Protein AF-A0A1V9E9D4-F1 (afdb_monomer)

Sequence (186 aa):
MKENVSEKYRKYLLKIAYDNQYYYTVAGADLQDEEKDKLLINSNKQLVLFSDVASLLQAIKKGEYYFDRDNLQKWEKEFSSSEEPYAEVDLDIVGRTEIDFTDSDELISIHLTLGILTDYAIQIDDKLMIARLYESVIEEFKDSVMDYAIWKITEDLIITFDRNLFLSTLNDLYFSLKKGMILVVH

Secondary structure (DSSP, 8-state):
-PPPHHHHHT-EEEEEEETTEEEEEEEEE-TTTTT-EEE-B-TT--EEEESSHHHHHHHHHHT-SBSSHHHHHHHHHH--TTSPPSEEEETTGGG-S---TT-HHHHHHHHHHHHHHHHHHHHHT-HHHHHHHTSHHHHHHHHHHHHHHHHTTT-PPPP-S-HHHHHHHHHHHHHHHHHSEEEE--

Solvent-accessible surface area (backbone atoms only — not comparable to full-atom values): 10425 Å² total; per-residue (Å²): 130,83,77,54,54,39,71,78,44,37,41,38,46,32,33,34,37,45,92,93,38,67,28,27,39,45,34,34,40,22,82,86,63,91,48,44,57,36,52,40,20,40,96,85,59,23,43,47,33,18,63,42,66,68,61,43,45,52,42,50,70,73,58,72,51,56,66,46,56,73,43,50,44,52,32,55,74,68,53,58,92,84,60,76,58,75,44,80,36,44,60,47,63,40,57,46,95,72,78,64,90,82,42,66,68,59,52,50,41,49,49,55,33,52,51,56,52,47,33,44,23,61,75,63,66,37,65,68,58,42,53,56,65,65,29,66,49,48,46,52,47,50,51,40,53,48,51,31,69,75,41,61,90,80,53,80,78,67,85,83,62,60,62,69,60,38,50,52,52,31,39,56,48,34,60,50,49,64,74,37,49,46,80,48,79,132

Nearest PDB structures (foldseek):
  7r46-assembly1_J  TM=4.188E-01  e=7.586E+00  Bos taurus

Organism: NCBI:txid354355

pLDDT: mean 89.99, std 9.51, range [40.69, 97.75]

Mean predicted aligned error: 4.8 Å

Radius of gyration: 17.02 Å; Cα contacts (8 Å, |Δi|>4): 264; chains: 1; bounding box: 40×40×42 Å

Structure (mmCIF, N/CA/C/O backbone):
data_AF-A0A1V9E9D4-F1
#
_entry.id   AF-A0A1V9E9D4-F1
#
loop_
_atom_site.group_PDB
_atom_site.id
_atom_site.type_symbol
_atom_site.label_atom_id
_atom_site.label_alt_id
_atom_site.label_comp_id
_atom_site.label_asym_id
_atom_site.label_entity_id
_atom_site.label_seq_id
_atom_site.pdbx_PDB_ins_code
_atom_site.Cartn_x
_atom_site.Cartn_y
_atom_site.Cartn_z
_atom_site.occupancy
_atom_site.B_iso_or_equiv
_atom_site.auth_seq_id
_atom_site.auth_comp_id
_atom_site.auth_asym_id
_atom_site.auth_atom_id
_atom_site.pdbx_PDB_model_num
ATOM 1 N N . MET A 1 1 ? -1.554 26.169 16.352 1.00 40.69 1 MET A N 1
ATOM 2 C CA . MET A 1 1 ? -1.752 25.264 15.202 1.00 40.69 1 MET A CA 1
ATOM 3 C C . MET A 1 1 ? -2.417 24.019 15.753 1.00 40.69 1 MET A C 1
ATOM 5 O O . MET A 1 1 ? -1.960 23.560 16.791 1.00 40.69 1 MET A O 1
ATOM 9 N N . LYS A 1 2 ? -3.532 23.551 15.178 1.00 45.16 2 LYS A N 1
ATOM 10 C CA . LYS A 1 2 ? -4.037 22.218 15.535 1.00 45.16 2 LYS A CA 1
ATOM 11 C C . LYS A 1 2 ? -2.968 21.228 15.078 1.00 45.16 2 LYS A C 1
ATOM 13 O O . LYS A 1 2 ? -2.573 21.295 13.918 1.00 45.16 2 LYS A O 1
ATOM 18 N N . GLU A 1 3 ? -2.449 20.411 15.986 1.00 57.97 3 GLU A N 1
ATOM 19 C CA . GLU A 1 3 ? -1.647 19.254 15.590 1.00 57.97 3 GLU A CA 1
ATOM 20 C C . GLU A 1 3 ? -2.494 18.407 14.638 1.00 57.97 3 GLU A C 1
ATOM 22 O O . GLU A 1 3 ? -3.679 18.181 14.897 1.00 57.97 3 GLU A O 1
ATOM 27 N N . ASN A 1 4 ? -1.906 18.011 13.510 1.00 85.25 4 ASN A N 1
ATOM 28 C CA . ASN A 1 4 ? -2.521 17.047 12.613 1.00 85.25 4 ASN A CA 1
ATOM 29 C C . ASN A 1 4 ? -2.682 15.743 13.411 1.00 85.25 4 ASN A C 1
ATOM 31 O O . ASN A 1 4 ? -1.691 15.203 13.904 1.00 85.25 4 ASN A O 1
ATOM 35 N N . VAL A 1 5 ? -3.922 15.277 13.585 1.00 90.88 5 VAL A N 1
ATOM 36 C CA . VAL A 1 5 ? -4.246 14.073 14.369 1.00 90.88 5 VAL A CA 1
ATOM 37 C C . VAL A 1 5 ? -3.455 12.871 13.851 1.00 90.88 5 VAL A C 1
ATOM 39 O O . VAL A 1 5 ? -2.966 12.064 14.643 1.00 90.88 5 VAL A O 1
ATOM 42 N N . SER A 1 6 ? -3.247 12.801 12.535 1.00 91.94 6 SER A N 1
ATOM 43 C CA . SER A 1 6 ? -2.451 11.754 11.900 1.00 91.94 6 SER A CA 1
ATOM 44 C C . SER A 1 6 ? -0.984 11.788 12.331 1.00 91.94 6 SER A C 1
ATOM 46 O O . SER A 1 6 ? -0.443 10.747 12.685 1.00 91.94 6 SER A O 1
ATOM 48 N N . GLU A 1 7 ? -0.367 12.969 12.430 1.00 91.12 7 GLU A N 1
ATOM 49 C CA . GLU A 1 7 ? 1.015 13.114 12.921 1.00 91.12 7 GLU A CA 1
ATOM 50 C C . GLU A 1 7 ? 1.132 12.819 14.417 1.00 91.12 7 GLU A C 1
ATOM 52 O O . GLU A 1 7 ? 2.059 12.143 14.858 1.00 91.12 7 GLU A O 1
ATOM 57 N N . LYS A 1 8 ? 0.156 13.274 15.210 1.00 92.25 8 LYS A N 1
ATOM 58 C CA . LYS A 1 8 ? 0.128 13.056 16.663 1.00 92.25 8 LYS A CA 1
ATOM 59 C C . LYS A 1 8 ? 0.145 11.569 17.029 1.00 92.25 8 LYS A C 1
ATOM 61 O O . LYS A 1 8 ? 0.756 11.193 18.028 1.00 92.25 8 LYS A O 1
ATOM 66 N N . TYR A 1 9 ? -0.538 10.734 16.247 1.00 93.00 9 TYR A N 1
ATOM 67 C CA . TYR A 1 9 ? -0.652 9.292 16.499 1.00 93.00 9 TYR A CA 1
ATOM 68 C C . TYR A 1 9 ? 0.149 8.423 15.528 1.00 93.00 9 TYR A C 1
ATOM 70 O O . TYR A 1 9 ? 0.179 7.200 15.698 1.00 93.00 9 TYR A O 1
ATOM 78 N N . ARG A 1 10 ? 0.779 9.040 14.523 1.00 93.56 10 ARG A N 1
ATOM 79 C CA . ARG A 1 10 ? 1.438 8.381 13.389 1.00 93.56 10 ARG A CA 1
ATOM 80 C C . ARG A 1 10 ? 0.548 7.313 12.767 1.00 93.56 10 ARG A C 1
ATOM 82 O O . ARG A 1 10 ? 0.925 6.147 12.681 1.00 93.56 10 ARG A O 1
ATOM 89 N N . LYS A 1 11 ? -0.680 7.713 12.437 1.00 94.50 11 LYS A N 1
ATOM 90 C CA . LYS A 1 11 ? -1.687 6.891 11.759 1.00 94.50 11 LYS A CA 1
ATOM 91 C C . LYS A 1 11 ? -2.258 7.699 10.615 1.00 94.50 11 LYS A C 1
ATOM 93 O O . LYS A 1 11 ? -2.653 8.841 10.809 1.00 94.50 11 LYS A O 1
ATOM 98 N N . TYR A 1 12 ? -2.304 7.099 9.442 1.00 94.94 12 TYR A N 1
ATOM 99 C CA . TYR A 1 12 ? -2.570 7.789 8.196 1.00 94.94 12 TYR A CA 1
ATOM 100 C C . TYR A 1 12 ? -3.666 7.036 7.451 1.00 94.94 12 TYR A C 1
ATOM 102 O O . TYR A 1 12 ? -3.531 5.844 7.162 1.00 94.94 12 TYR A O 1
ATOM 110 N N . LEU A 1 13 ? -4.771 7.727 7.167 1.00 96.25 13 LEU A N 1
ATOM 111 C CA . LEU A 1 13 ? -5.829 7.193 6.316 1.00 96.25 13 LEU A CA 1
ATOM 112 C C . LEU A 1 13 ? -5.278 7.039 4.897 1.00 96.25 13 LEU A C 1
ATOM 114 O O . LEU A 1 13 ? -4.830 8.019 4.306 1.00 96.25 13 LEU A O 1
ATOM 118 N N . LEU A 1 14 ? -5.358 5.836 4.340 1.00 97.00 14 LEU A N 1
ATOM 119 C CA . LEU A 1 14 ? -5.007 5.573 2.950 1.00 97.00 14 LEU A CA 1
ATOM 120 C C . LEU A 1 14 ? -6.265 5.324 2.128 1.00 97.00 14 LEU A C 1
ATOM 122 O O . LEU A 1 14 ? -7.185 4.636 2.583 1.00 97.00 14 LEU A O 1
ATOM 126 N N . LYS A 1 15 ? -6.276 5.848 0.903 1.00 97.50 15 LYS A N 1
ATOM 127 C CA . LYS A 1 15 ? -7.251 5.497 -0.128 1.00 97.50 15 LYS A CA 1
ATOM 128 C C . LYS A 1 15 ? -6.595 4.527 -1.100 1.00 97.50 15 LYS A C 1
ATOM 130 O O . LYS A 1 15 ? -5.534 4.810 -1.639 1.00 97.50 15 LYS A O 1
ATOM 135 N N . ILE A 1 16 ? -7.215 3.378 -1.298 1.00 97.69 16 ILE A N 1
ATOM 136 C CA . ILE A 1 16 ? -6.654 2.262 -2.049 1.00 97.69 16 ILE A CA 1
ATOM 137 C C . ILE A 1 16 ? -7.505 2.036 -3.294 1.00 97.69 16 ILE A C 1
ATOM 139 O O . ILE A 1 16 ? -8.698 1.765 -3.157 1.00 97.69 16 ILE A O 1
ATOM 143 N N . ALA A 1 17 ? -6.924 2.143 -4.488 1.00 96.94 17 ALA A N 1
ATOM 144 C CA . ALA A 1 17 ? -7.567 1.671 -5.711 1.00 96.94 17 ALA A CA 1
ATOM 145 C C . ALA A 1 17 ? -7.293 0.170 -5.875 1.00 96.94 17 ALA A C 1
ATOM 147 O O . ALA A 1 17 ? -6.147 -0.270 -5.783 1.00 96.94 17 ALA A O 1
ATOM 148 N N . TYR A 1 18 ? -8.347 -0.620 -6.052 1.00 95.44 18 TYR A N 1
ATOM 149 C CA . TYR A 1 18 ? -8.256 -2.052 -6.318 1.00 95.44 18 TYR A CA 1
ATOM 150 C C . TYR A 1 18 ? -9.510 -2.551 -7.042 1.00 95.44 18 TYR A C 1
ATOM 152 O O . TYR A 1 18 ? -10.629 -2.189 -6.677 1.00 95.44 18 TYR A O 1
ATOM 160 N N . ASP A 1 19 ? -9.337 -3.404 -8.048 1.00 93.19 19 ASP A N 1
ATOM 161 C CA . ASP A 1 19 ? -10.395 -3.869 -8.947 1.00 93.19 19 ASP A CA 1
ATOM 162 C C . ASP A 1 19 ? -11.270 -2.717 -9.489 1.00 93.19 19 ASP A C 1
ATOM 164 O O . ASP A 1 19 ? -12.502 -2.791 -9.520 1.00 93.19 19 ASP A O 1
ATOM 168 N N . ASN A 1 20 ? -10.622 -1.611 -9.882 1.00 92.56 20 ASN A N 1
ATOM 169 C CA . ASN A 1 20 ? -11.253 -0.364 -10.343 1.00 92.56 20 ASN A CA 1
ATOM 170 C C . ASN A 1 20 ? -12.237 0.277 -9.342 1.00 92.56 20 ASN A C 1
ATOM 172 O O . ASN A 1 20 ? -13.127 1.040 -9.731 1.00 92.56 20 ASN A O 1
ATOM 176 N N . GLN A 1 21 ? -12.103 -0.028 -8.052 1.00 96.44 21 GLN A N 1
ATOM 177 C CA . GLN A 1 21 ? -12.894 0.553 -6.972 1.00 96.44 21 GLN A CA 1
ATOM 178 C C . GLN A 1 21 ? -11.986 1.167 -5.915 1.00 96.44 21 GLN A C 1
ATOM 180 O O . GLN A 1 21 ? -10.822 0.798 -5.781 1.00 96.44 21 GLN A O 1
ATOM 185 N N . TYR A 1 22 ? -12.537 2.106 -5.151 1.00 96.75 22 TYR A N 1
ATOM 186 C CA . TYR A 1 22 ? -11.820 2.738 -4.056 1.00 96.75 22 TYR A CA 1
ATOM 187 C C . TYR A 1 22 ? -12.230 2.156 -2.714 1.00 96.75 22 TYR A C 1
ATOM 189 O O . TYR A 1 22 ? -13.415 2.041 -2.405 1.00 96.75 22 TYR A O 1
ATOM 197 N N . TYR A 1 23 ? -11.219 1.867 -1.909 1.00 97.69 23 TYR A N 1
ATOM 198 C CA . TYR A 1 23 ? -11.342 1.398 -0.543 1.00 97.69 23 TYR A CA 1
ATOM 199 C C . TYR A 1 23 ? -10.470 2.235 0.390 1.00 97.69 23 TYR A C 1
ATOM 201 O O . TYR A 1 23 ? -9.675 3.069 -0.040 1.00 97.69 23 TYR A O 1
ATOM 209 N N . TYR A 1 24 ? -10.606 1.986 1.685 1.00 96.88 24 TYR A N 1
ATOM 210 C CA . TYR A 1 24 ? -9.923 2.706 2.741 1.00 96.88 24 TYR A CA 1
ATOM 211 C C . TYR A 1 24 ? -9.257 1.741 3.713 1.00 96.88 24 TYR A C 1
ATOM 213 O O . TYR A 1 24 ? -9.809 0.695 4.062 1.00 96.88 24 TYR A O 1
ATOM 221 N N . THR A 1 25 ? -8.073 2.117 4.178 1.00 96.25 25 THR A N 1
ATOM 222 C CA . THR A 1 25 ? -7.357 1.424 5.251 1.00 96.25 25 THR A CA 1
ATOM 223 C C . THR A 1 25 ? -6.536 2.425 6.062 1.00 96.25 25 THR A C 1
ATOM 225 O O . THR A 1 25 ? -6.556 3.624 5.778 1.00 96.25 25 THR A O 1
ATOM 228 N N . VAL A 1 26 ? -5.831 1.955 7.090 1.00 95.31 26 VAL A N 1
ATOM 229 C CA . VAL A 1 26 ? -4.904 2.782 7.872 1.00 95.31 26 VAL A CA 1
ATOM 230 C C . VAL A 1 26 ? -3.513 2.178 7.814 1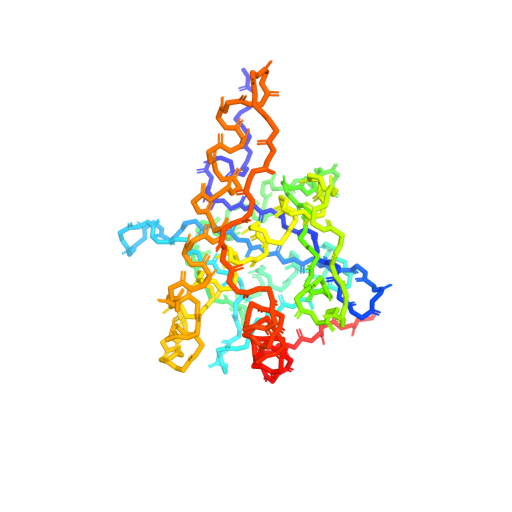.00 95.31 26 VAL A C 1
ATOM 232 O O . VAL A 1 26 ? -3.349 0.978 8.044 1.00 95.31 26 VAL A O 1
ATOM 235 N N . ALA A 1 27 ? -2.532 3.036 7.551 1.00 95.12 27 ALA A N 1
ATOM 236 C CA . ALA A 1 27 ? -1.120 2.738 7.723 1.00 95.12 27 ALA A CA 1
ATOM 237 C C . ALA A 1 27 ? -0.519 3.574 8.855 1.00 95.12 27 ALA A C 1
ATOM 239 O O . ALA A 1 27 ? -1.081 4.593 9.266 1.00 95.12 27 ALA A O 1
ATOM 240 N N . GLY A 1 28 ? 0.636 3.160 9.356 1.00 93.38 28 GLY A N 1
ATOM 241 C CA . GLY A 1 28 ? 1.476 3.993 10.203 1.00 93.38 28 GLY A CA 1
ATOM 242 C C . GLY A 1 28 ? 2.385 3.198 11.122 1.00 93.38 28 GLY A C 1
ATOM 243 O O . GLY A 1 28 ? 2.283 1.976 11.222 1.00 93.38 28 GLY A O 1
ATOM 244 N N . ALA A 1 29 ? 3.247 3.920 11.826 1.00 90.50 29 ALA A N 1
ATOM 245 C CA . ALA A 1 29 ? 4.232 3.330 12.713 1.00 90.50 29 ALA A CA 1
ATOM 246 C C . ALA A 1 29 ? 3.578 2.669 13.923 1.00 90.50 29 ALA A C 1
ATOM 248 O O . ALA A 1 29 ? 2.658 3.230 14.532 1.00 90.50 29 ALA A O 1
ATOM 249 N N . ASP A 1 30 ? 4.098 1.515 14.320 1.00 87.38 30 ASP A N 1
ATOM 250 C CA . ASP A 1 30 ? 3.790 0.925 15.611 1.00 87.38 30 ASP A CA 1
ATOM 251 C C . ASP A 1 30 ? 4.828 1.349 16.657 1.00 87.38 30 ASP A C 1
ATOM 253 O O . ASP A 1 30 ? 5.986 0.938 16.682 1.00 87.38 30 ASP A O 1
ATOM 257 N N . LEU A 1 31 ? 4.397 2.253 17.540 1.00 83.69 31 LEU A N 1
ATOM 258 C CA . LEU A 1 31 ? 5.268 2.887 18.532 1.00 83.69 31 LEU A CA 1
ATOM 259 C C . LEU A 1 31 ? 5.786 1.915 19.604 1.00 83.69 31 LEU A C 1
ATOM 261 O O . LEU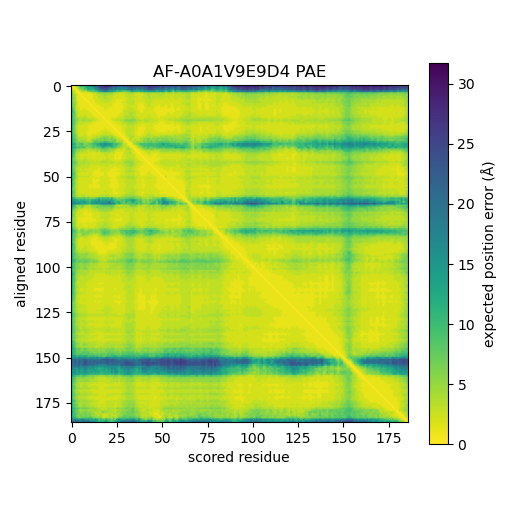 A 1 31 ? 6.555 2.316 20.478 1.00 83.69 31 LEU A O 1
ATOM 265 N N . GLN A 1 32 ? 5.358 0.652 19.569 1.00 81.50 32 GLN A N 1
ATOM 266 C CA . GLN A 1 32 ? 5.791 -0.384 20.500 1.00 81.50 32 GLN A CA 1
ATOM 267 C C . GLN A 1 32 ? 6.877 -1.302 19.916 1.00 81.50 32 GLN A C 1
ATOM 269 O O . GLN A 1 32 ? 7.472 -2.060 20.683 1.00 81.50 32 GLN A O 1
ATOM 274 N N . ASP A 1 33 ? 7.169 -1.243 18.608 1.00 79.62 33 ASP A N 1
ATOM 275 C CA . ASP A 1 33 ? 8.091 -2.174 17.940 1.00 79.62 33 ASP A CA 1
ATOM 276 C C . ASP A 1 33 ? 9.109 -1.505 17.002 1.00 79.62 33 ASP A C 1
ATOM 278 O O . ASP A 1 33 ? 9.218 -1.811 15.816 1.00 79.62 33 ASP A O 1
ATOM 282 N N . GLU A 1 34 ? 9.933 -0.622 17.569 1.00 80.81 34 GLU A N 1
ATOM 283 C CA . GLU A 1 34 ? 10.946 0.134 16.808 1.00 80.81 34 GLU A CA 1
ATOM 284 C C . GLU A 1 34 ? 10.326 1.063 15.751 1.00 80.81 34 GLU A C 1
ATOM 286 O O . GLU A 1 34 ? 11.016 1.483 14.827 1.00 80.81 34 GLU A O 1
ATOM 291 N N . GLU A 1 35 ? 9.042 1.410 15.905 1.00 81.44 35 GLU A N 1
ATOM 292 C CA . GLU A 1 35 ? 8.322 2.333 15.025 1.00 81.44 35 GLU A CA 1
ATOM 293 C C . GLU A 1 35 ? 8.227 1.852 13.574 1.00 81.44 35 GLU A C 1
ATOM 295 O O . GLU A 1 35 ? 8.207 2.668 12.652 1.00 81.44 35 GLU A O 1
ATOM 300 N N . LYS A 1 36 ? 8.152 0.532 13.364 1.00 84.81 36 LYS A N 1
ATOM 301 C CA . LYS A 1 36 ? 7.984 -0.040 12.025 1.00 84.81 36 LYS A CA 1
ATOM 302 C C . LYS A 1 36 ? 6.623 0.333 11.462 1.00 84.81 36 LYS A C 1
ATOM 304 O O . LYS A 1 36 ? 5.608 0.221 12.157 1.00 84.81 36 LYS A O 1
ATOM 309 N N . ASP A 1 37 ? 6.609 0.754 10.204 1.00 90.56 37 ASP A N 1
ATOM 310 C CA . ASP A 1 37 ? 5.373 1.044 9.495 1.00 90.56 37 ASP A CA 1
ATOM 311 C C . ASP A 1 37 ? 4.582 -0.246 9.261 1.00 90.56 37 ASP A C 1
ATOM 313 O O . ASP A 1 37 ? 5.122 -1.309 8.943 1.00 90.56 37 ASP A O 1
ATOM 317 N N . LYS A 1 38 ? 3.278 -0.158 9.517 1.00 93.31 38 LYS A N 1
ATOM 318 C CA . LYS A 1 38 ? 2.339 -1.272 9.453 1.00 93.31 38 LYS A CA 1
ATOM 319 C C . LYS A 1 38 ? 1.051 -0.850 8.789 1.00 93.31 38 LYS A C 1
ATOM 321 O O . LYS A 1 38 ? 0.680 0.322 8.775 1.00 93.31 38 LYS A O 1
ATOM 326 N N . LEU A 1 39 ? 0.339 -1.851 8.300 1.00 94.50 39 LEU A N 1
ATOM 327 C CA . LEU A 1 39 ? -0.986 -1.746 7.719 1.00 94.50 39 LEU A CA 1
ATOM 328 C C . LEU A 1 39 ? -2.011 -2.451 8.599 1.00 94.50 39 LEU A C 1
ATOM 330 O O . LEU A 1 39 ? -1.705 -3.331 9.414 1.00 94.50 39 LEU A O 1
ATOM 334 N N . LEU A 1 40 ? -3.270 -2.077 8.402 1.00 94.25 40 LEU A N 1
ATOM 335 C CA . LEU A 1 40 ? -4.386 -2.717 9.072 1.00 94.25 40 LEU A CA 1
ATOM 336 C C . LEU A 1 40 ? -4.592 -4.145 8.540 1.00 94.25 40 LEU A C 1
ATOM 338 O O . LEU A 1 40 ? -5.044 -4.350 7.411 1.00 94.25 40 LEU A O 1
ATOM 342 N N . ILE A 1 41 ? -4.297 -5.136 9.384 1.00 93.62 41 ILE A N 1
ATOM 343 C CA . ILE A 1 41 ? -4.489 -6.558 9.079 1.00 93.62 41 ILE A CA 1
ATOM 344 C C . ILE A 1 41 ? -5.452 -7.233 10.058 1.00 93.62 41 ILE A C 1
ATOM 346 O O . ILE A 1 41 ? -5.610 -6.809 11.209 1.00 93.62 41 ILE A O 1
ATOM 350 N N . ASN A 1 42 ? -6.081 -8.319 9.612 1.00 90.81 42 ASN A N 1
ATOM 351 C CA . ASN A 1 42 ? -6.879 -9.194 10.472 1.00 90.81 42 ASN A CA 1
ATOM 352 C C . ASN A 1 42 ? -6.021 -10.278 11.157 1.00 90.81 42 ASN A C 1
ATOM 354 O O . ASN A 1 42 ? -4.812 -10.386 10.947 1.00 90.81 42 ASN A O 1
ATOM 358 N N . SER A 1 43 ? -6.660 -11.126 11.967 1.00 89.06 43 SER A N 1
ATOM 359 C CA . SER A 1 43 ? -6.002 -12.241 12.670 1.00 89.06 43 SER A CA 1
ATOM 360 C C . SER A 1 43 ? -5.408 -13.308 11.740 1.00 89.06 43 SER A C 1
ATOM 362 O O . SER A 1 43 ? -4.505 -14.036 12.149 1.00 89.06 43 SER A O 1
ATOM 364 N N . ASN A 1 44 ? -5.872 -13.381 10.490 1.00 90.81 44 ASN A N 1
ATOM 365 C CA . ASN A 1 44 ? -5.340 -14.266 9.452 1.00 90.81 44 ASN A CA 1
ATOM 366 C C . ASN A 1 44 ? -4.202 -13.616 8.651 1.00 90.81 44 ASN A C 1
ATOM 368 O O . ASN A 1 44 ? -3.816 -14.151 7.614 1.00 90.81 44 ASN A O 1
ATOM 372 N N . LYS A 1 45 ? -3.673 -12.471 9.108 1.00 92.38 45 LYS A N 1
ATOM 373 C CA . LYS A 1 45 ? -2.640 -11.686 8.419 1.00 92.38 45 LYS A CA 1
ATOM 374 C C . LYS A 1 45 ? -3.061 -11.172 7.037 1.00 92.38 45 LYS A C 1
ATOM 376 O O . LYS A 1 45 ? -2.219 -10.934 6.174 1.00 92.38 45 LYS A O 1
ATOM 381 N N . GLN A 1 46 ? -4.358 -10.989 6.813 1.00 94.19 46 GLN A N 1
ATOM 382 C CA . GLN A 1 46 ? -4.851 -10.430 5.560 1.00 94.19 46 GLN A CA 1
ATOM 383 C C . GLN A 1 46 ? -4.946 -8.910 5.660 1.00 94.19 46 GLN A C 1
ATOM 385 O O . GLN A 1 46 ? -5.431 -8.411 6.677 1.00 94.19 46 GLN A O 1
ATOM 390 N N . LEU A 1 47 ? -4.527 -8.200 4.611 1.00 94.81 47 LEU A N 1
ATOM 391 C CA . LEU A 1 47 ? -4.758 -6.765 4.451 1.00 94.81 47 LEU A CA 1
ATOM 392 C C . LEU A 1 47 ? -6.264 -6.499 4.396 1.00 94.81 47 LEU A C 1
ATOM 394 O O . LEU A 1 47 ? -6.975 -7.133 3.613 1.00 94.81 47 LEU A O 1
ATOM 398 N N . VAL A 1 48 ? -6.751 -5.584 5.234 1.00 94.94 48 VAL A N 1
ATOM 399 C CA . VAL A 1 48 ? -8.183 -5.285 5.340 1.00 94.94 48 VAL A CA 1
ATOM 400 C C . VAL A 1 48 ? -8.475 -3.937 4.699 1.00 94.94 48 VAL A C 1
ATOM 402 O O . VAL A 1 48 ? -7.914 -2.912 5.098 1.00 94.94 48 VAL A O 1
ATOM 405 N N . LEU A 1 49 ? -9.385 -3.953 3.728 1.00 96.25 49 LEU A N 1
ATOM 406 C CA . LEU A 1 49 ? -9.851 -2.775 3.007 1.00 96.25 49 LEU A CA 1
ATOM 407 C C . LEU A 1 49 ? -11.351 -2.567 3.237 1.00 96.25 49 LEU A C 1
ATOM 409 O O . LEU A 1 49 ? -12.127 -3.516 3.143 1.00 96.25 49 LEU A O 1
ATOM 413 N N . PHE A 1 50 ? -11.765 -1.331 3.503 1.00 96.38 50 PHE A N 1
ATOM 414 C CA . PHE A 1 50 ? -13.160 -0.958 3.753 1.00 96.38 50 PHE A CA 1
ATOM 415 C C . PHE A 1 50 ? -13.718 -0.118 2.609 1.00 96.38 50 PHE A C 1
ATOM 417 O O . PHE A 1 50 ? -13.028 0.760 2.104 1.00 96.38 50 PHE A O 1
ATOM 424 N N . SER A 1 51 ? -14.977 -0.328 2.228 1.00 95.88 51 SER A N 1
ATOM 425 C CA . SER A 1 51 ? -15.649 0.481 1.195 1.00 95.88 51 SER A CA 1
ATOM 426 C C . SER A 1 51 ? -15.810 1.960 1.564 1.00 95.88 51 SER A C 1
ATOM 428 O O . SER A 1 51 ? -15.946 2.810 0.687 1.00 95.88 51 SER A O 1
ATOM 430 N N . ASP A 1 52 ? -15.808 2.284 2.858 1.00 94.69 52 ASP A N 1
ATOM 431 C CA . ASP A 1 52 ? -15.983 3.644 3.356 1.00 94.69 52 ASP A CA 1
ATOM 432 C C . ASP A 1 52 ? -15.251 3.875 4.688 1.00 94.69 52 ASP A C 1
ATOM 434 O O . ASP A 1 52 ? -14.978 2.953 5.464 1.00 94.69 52 ASP A O 1
ATOM 438 N N . VAL A 1 53 ? -14.954 5.146 4.965 1.00 95.06 53 VAL A N 1
ATOM 439 C CA . VAL A 1 53 ? -14.221 5.575 6.163 1.00 95.06 53 VAL A CA 1
ATOM 440 C C . VAL A 1 53 ? -15.007 5.301 7.451 1.00 95.06 53 VAL A C 1
ATOM 442 O O . VAL A 1 53 ? -14.407 4.965 8.468 1.00 95.06 53 VAL A O 1
ATOM 445 N N . ALA A 1 54 ? -16.339 5.407 7.450 1.00 93.81 54 ALA A N 1
ATOM 446 C CA . ALA A 1 54 ? -17.126 5.211 8.670 1.00 93.81 54 ALA A CA 1
ATOM 447 C C . ALA A 1 54 ? -17.065 3.752 9.151 1.00 93.81 54 ALA A C 1
ATOM 449 O O . ALA A 1 54 ? -16.904 3.497 10.349 1.00 93.81 54 ALA A O 1
ATOM 450 N N . SER A 1 55 ? -17.124 2.804 8.217 1.00 93.38 55 SER A N 1
ATOM 451 C CA . SER A 1 55 ? -16.947 1.374 8.466 1.00 93.38 55 SER A CA 1
ATOM 452 C C . SER A 1 55 ? -15.555 1.054 9.019 1.00 93.38 55 SER A C 1
ATOM 454 O O . SER A 1 55 ? -15.441 0.354 10.029 1.00 93.38 55 SER A O 1
ATOM 456 N N . LEU A 1 56 ? -14.505 1.640 8.432 1.00 94.56 56 LEU A N 1
ATOM 457 C CA . LEU A 1 56 ? -13.126 1.537 8.923 1.00 94.56 56 LEU A CA 1
ATOM 458 C C . LEU A 1 56 ? -12.989 2.030 10.376 1.00 94.56 56 LEU A C 1
ATOM 460 O O . LEU A 1 56 ? -12.443 1.327 11.229 1.00 94.56 56 LEU A O 1
ATOM 464 N N . LEU A 1 57 ? -13.521 3.215 10.689 1.00 93.56 57 LEU A N 1
ATOM 465 C CA . LEU A 1 57 ? -13.465 3.774 12.045 1.00 93.56 57 LEU A CA 1
ATOM 466 C C . LEU A 1 57 ? -14.242 2.900 13.042 1.00 93.56 57 LEU A C 1
ATOM 468 O O . LEU A 1 57 ? -13.766 2.626 14.147 1.00 93.56 57 LEU A O 1
ATOM 472 N N . GLN A 1 58 ? -15.406 2.374 12.647 1.00 92.75 58 GLN A N 1
ATOM 473 C CA . GLN A 1 58 ? -16.173 1.460 13.493 1.00 92.75 58 GLN A CA 1
ATOM 474 C C . GLN A 1 58 ? -15.392 0.171 13.810 1.00 92.75 58 GLN A C 1
ATOM 476 O O . GLN A 1 58 ? -15.416 -0.301 14.951 1.00 92.75 58 GLN A O 1
ATOM 481 N N . ALA A 1 59 ? -14.696 -0.385 12.823 1.00 91.94 59 ALA A N 1
ATOM 482 C CA . ALA A 1 59 ? -13.827 -1.548 12.967 1.00 91.94 59 ALA A CA 1
ATOM 483 C C . ALA A 1 59 ? -12.669 -1.301 13.955 1.00 91.94 59 ALA A C 1
ATOM 485 O O . ALA A 1 59 ? -12.445 -2.096 14.877 1.00 91.94 59 ALA A O 1
ATOM 486 N N . ILE A 1 60 ? -11.981 -0.163 13.824 1.00 92.81 60 ILE A N 1
ATOM 487 C CA . ILE A 1 60 ? -10.905 0.258 14.736 1.00 92.81 60 ILE A CA 1
ATOM 488 C C . ILE A 1 60 ? -11.427 0.394 16.170 1.00 92.81 60 ILE A C 1
ATOM 490 O O . ILE A 1 60 ? -10.828 -0.120 17.122 1.00 92.81 60 ILE A O 1
ATOM 494 N N . LYS A 1 61 ? -12.592 1.025 16.334 1.00 91.38 61 LYS A N 1
ATOM 495 C CA . LYS A 1 61 ? -13.237 1.215 17.636 1.00 91.38 61 LYS A CA 1
ATOM 496 C C . LYS A 1 61 ? -13.549 -0.106 18.342 1.00 91.38 61 LYS A C 1
ATOM 498 O O . LYS A 1 61 ? -13.357 -0.210 19.555 1.00 91.38 61 LYS A O 1
ATOM 503 N N . LYS A 1 62 ? -14.004 -1.125 17.604 1.00 89.00 62 LYS A N 1
ATOM 504 C CA . LYS A 1 62 ? -14.255 -2.476 18.141 1.00 89.00 62 LYS A CA 1
ATOM 505 C C . LYS A 1 62 ? -12.959 -3.235 18.460 1.00 89.00 62 LYS A C 1
ATOM 507 O O . LYS A 1 62 ? -12.968 -4.121 19.312 1.00 89.00 62 LYS A O 1
ATOM 512 N N . GLY A 1 63 ? -11.837 -2.844 17.854 1.00 81.19 63 GLY A N 1
ATOM 513 C CA . GLY A 1 63 ? -10.529 -3.470 18.055 1.00 81.19 63 GLY A CA 1
ATOM 514 C C . GLY A 1 63 ? -10.416 -4.838 17.386 1.00 81.19 63 GLY A C 1
ATOM 515 O O . GLY A 1 63 ? -9.814 -5.744 17.955 1.00 81.19 63 GLY A O 1
ATOM 516 N N . GLU A 1 64 ? -11.033 -4.985 16.215 1.00 76.94 64 GLU A N 1
ATOM 517 C CA . GLU A 1 64 ? -11.061 -6.225 15.427 1.00 76.94 64 GLU A CA 1
ATOM 518 C C . GLU A 1 64 ? -9.774 -6.448 14.598 1.00 76.94 64 GLU A C 1
ATOM 520 O O . GLU A 1 64 ? -9.577 -7.533 14.054 1.00 76.94 64 GLU A O 1
ATOM 525 N N . TYR A 1 65 ? -8.881 -5.450 14.532 1.00 74.69 65 TYR A N 1
ATOM 526 C CA . TYR A 1 65 ? -7.711 -5.410 13.642 1.00 74.69 65 TYR A CA 1
ATOM 527 C C . TYR A 1 65 ? -6.468 -4.861 14.358 1.00 74.69 65 TYR A C 1
ATOM 529 O O . TYR A 1 65 ? -6.588 -4.155 15.364 1.00 74.69 65 TYR A O 1
ATOM 537 N N . TYR A 1 66 ? -5.275 -5.211 13.867 1.00 70.75 66 TYR A N 1
ATOM 538 C CA . TYR A 1 66 ? -4.069 -5.226 14.704 1.00 70.75 66 TYR A CA 1
ATOM 539 C C . TYR A 1 66 ? -2.906 -4.386 14.158 1.00 70.75 66 TYR A C 1
ATOM 541 O O . TYR A 1 66 ? -2.258 -4.786 13.198 1.00 70.75 66 TYR A O 1
ATOM 549 N N . PHE A 1 67 ? -2.607 -3.275 14.837 1.00 83.25 67 PHE A N 1
ATOM 550 C CA . PHE A 1 67 ? -1.271 -2.762 15.194 1.00 83.25 67 PHE A CA 1
ATOM 551 C C . PHE A 1 67 ? -1.454 -1.522 16.082 1.00 83.25 67 PHE A C 1
ATOM 553 O O . PHE A 1 67 ? -2.484 -0.857 15.971 1.00 83.25 67 PHE A O 1
ATOM 560 N N . ASP A 1 68 ? -0.515 -1.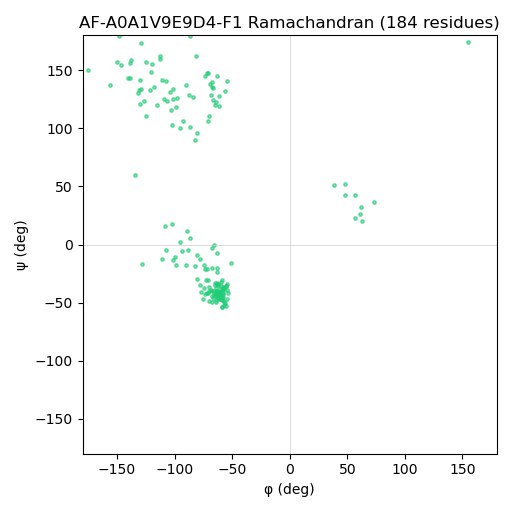248 16.996 1.00 85.50 68 ASP A N 1
ATOM 561 C CA . ASP A 1 68 ? -0.515 -0.053 17.862 1.00 85.50 68 ASP A CA 1
ATOM 562 C C . ASP A 1 68 ? -1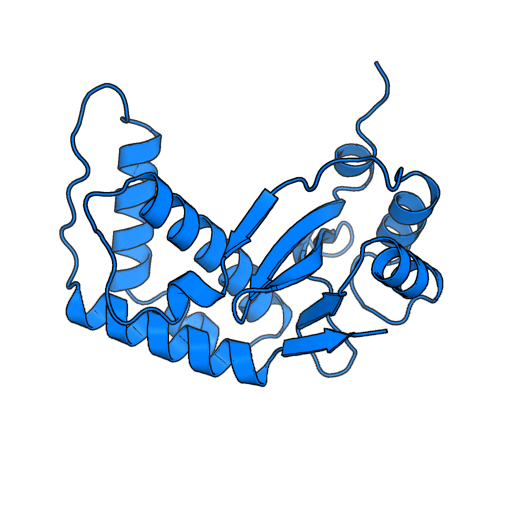.907 0.377 18.377 1.00 85.50 68 ASP A C 1
ATOM 564 O O . ASP A 1 68 ? -2.367 1.513 18.202 1.00 85.50 68 ASP A O 1
ATOM 568 N N . ARG A 1 69 ? -2.631 -0.592 18.955 1.00 87.88 69 ARG A N 1
ATOM 569 C CA . ARG A 1 69 ? -4.079 -0.497 19.202 1.00 87.88 69 ARG A CA 1
ATOM 570 C C . ARG A 1 69 ? -4.464 0.762 19.973 1.00 87.88 69 ARG A C 1
ATOM 572 O O . ARG A 1 69 ? -5.467 1.397 19.651 1.00 87.88 69 ARG A O 1
ATOM 579 N N . ASP A 1 70 ? -3.681 1.114 20.987 1.00 90.25 70 ASP A N 1
ATOM 580 C CA . ASP A 1 70 ? -3.977 2.250 21.853 1.00 90.25 70 ASP A CA 1
ATOM 581 C C . ASP A 1 70 ? -3.915 3.573 21.087 1.00 90.25 70 ASP A C 1
ATOM 583 O O . ASP A 1 70 ? -4.776 4.432 21.285 1.00 90.25 70 ASP A O 1
ATOM 587 N N . ASN A 1 71 ? -2.929 3.755 20.205 1.00 92.50 71 ASN A N 1
ATOM 588 C CA . ASN A 1 71 ? -2.839 4.965 19.391 1.00 92.50 71 ASN A CA 1
ATOM 589 C C . ASN A 1 71 ? -3.823 4.938 18.228 1.00 92.50 71 ASN A C 1
ATOM 591 O O . ASN A 1 71 ? -4.411 5.974 17.942 1.00 92.50 71 ASN A O 1
ATOM 595 N N . LEU A 1 72 ? -4.095 3.775 17.632 1.00 92.94 72 LEU A N 1
ATOM 596 C CA . LEU A 1 72 ? -5.116 3.628 16.594 1.00 92.94 72 LEU A CA 1
ATOM 597 C C . LEU A 1 72 ? -6.514 4.016 17.114 1.00 92.94 72 LEU A C 1
ATOM 599 O O . LEU A 1 72 ? -7.253 4.737 16.450 1.00 92.94 72 LEU A O 1
ATOM 603 N N . GLN A 1 73 ? -6.860 3.617 18.343 1.00 92.94 73 GLN A N 1
ATOM 604 C CA . GLN A 1 73 ? -8.127 3.996 18.981 1.00 92.94 73 GLN A CA 1
ATOM 605 C C . GLN A 1 73 ? -8.174 5.459 19.433 1.00 92.94 73 GLN A C 1
ATOM 607 O O . GLN A 1 73 ? -9.254 6.044 19.502 1.00 92.94 73 GLN A O 1
ATOM 612 N N . LYS A 1 74 ? -7.038 6.063 19.802 1.00 93.75 74 LYS A N 1
ATOM 613 C CA . LYS A 1 74 ? -6.989 7.505 20.096 1.00 93.75 74 LYS A CA 1
ATOM 614 C C . LYS A 1 74 ? -7.115 8.326 18.816 1.00 93.75 74 LYS A C 1
ATOM 616 O O . LYS A 1 74 ? -7.864 9.295 18.811 1.00 93.75 74 LYS A O 1
ATOM 621 N N . TRP A 1 75 ? -6.442 7.891 17.753 1.00 94.38 75 TRP A N 1
ATOM 622 C CA . TRP A 1 75 ? -6.558 8.461 16.420 1.00 94.38 75 TRP A CA 1
ATOM 623 C C . TRP A 1 75 ? -8.009 8.422 15.946 1.00 94.38 75 TRP A C 1
ATOM 625 O O . TRP A 1 75 ? -8.555 9.478 15.672 1.00 94.38 75 TRP A O 1
ATOM 635 N N . GLU A 1 76 ? -8.686 7.269 15.994 1.00 94.19 76 GLU A N 1
ATOM 636 C CA . GLU A 1 76 ? -10.102 7.146 15.595 1.00 94.19 76 GLU A CA 1
ATOM 637 C C . GLU A 1 76 ? -11.033 8.128 16.318 1.00 94.19 76 GLU A C 1
ATOM 639 O O . GLU A 1 76 ? -11.931 8.689 15.699 1.00 94.19 76 GLU A O 1
ATOM 644 N N . LYS A 1 77 ? -10.814 8.371 17.614 1.00 93.62 77 LYS A N 1
ATOM 645 C CA . LYS A 1 77 ? -11.650 9.288 18.406 1.00 93.62 77 LYS A CA 1
ATOM 646 C C . LYS A 1 77 ? -11.455 10.757 18.051 1.00 93.62 77 LYS A C 1
ATOM 648 O O . LYS A 1 77 ? -12.368 11.551 18.271 1.00 93.62 77 LYS A O 1
ATOM 653 N N . GLU A 1 78 ? -10.256 11.126 17.612 1.00 94.31 78 GLU A N 1
ATOM 654 C CA . GLU A 1 78 ? -9.900 12.508 17.281 1.00 94.31 78 GLU A CA 1
ATOM 655 C C . GLU A 1 78 ? -9.970 12.789 15.772 1.00 94.31 78 GLU A C 1
ATOM 657 O O . GLU A 1 78 ? -10.056 13.954 15.386 1.00 94.31 78 GLU A O 1
ATOM 662 N N . PHE A 1 79 ? -9.973 11.744 14.939 1.00 91.94 79 PHE A N 1
ATOM 663 C CA . PHE A 1 79 ? -10.015 11.826 13.485 1.00 91.94 79 PHE A CA 1
ATOM 664 C C . PHE A 1 79 ? -11.367 12.354 13.004 1.00 91.94 79 PHE A C 1
ATOM 666 O O . PHE A 1 79 ? -12.430 11.845 13.372 1.00 91.94 79 PHE A O 1
ATOM 673 N N . SER A 1 80 ? -11.339 13.374 12.147 1.00 87.25 80 SER A N 1
ATOM 674 C CA . SER A 1 80 ? -12.549 13.848 11.481 1.00 87.25 80 SER A CA 1
ATOM 675 C C . SER A 1 80 ? -12.774 13.066 10.195 1.00 87.25 80 SER A C 1
ATOM 677 O O . SER A 1 80 ? -11.916 13.046 9.323 1.00 87.25 80 SER A O 1
ATOM 679 N N . SER A 1 81 ? -13.975 12.517 9.990 1.00 78.50 81 SER A N 1
ATOM 680 C CA . SER A 1 81 ? -14.328 11.834 8.733 1.00 78.50 81 SER A CA 1
ATOM 681 C C . SER A 1 81 ? -14.322 12.753 7.500 1.00 78.50 81 SER A C 1
ATOM 683 O O . SER A 1 81 ? -14.531 12.283 6.387 1.00 78.50 81 SER A O 1
ATOM 685 N N . SER A 1 82 ? -14.149 14.063 7.696 1.00 81.81 82 SER A N 1
ATOM 686 C CA . SER A 1 82 ? -13.945 15.049 6.632 1.00 81.81 82 SER A CA 1
ATOM 687 C C . SER A 1 82 ? -12.475 15.237 6.242 1.00 81.81 82 SER A C 1
ATOM 689 O O . SER A 1 82 ? -12.203 16.066 5.378 1.00 81.81 82 SER A O 1
ATOM 691 N N . GLU A 1 83 ? -11.529 14.598 6.935 1.00 83.94 83 GLU A N 1
ATOM 692 C CA . GLU A 1 83 ? -10.110 14.652 6.579 1.00 83.94 83 GLU A CA 1
ATOM 693 C C . GLU A 1 83 ? -9.866 13.901 5.268 1.00 83.94 83 GLU A C 1
ATOM 695 O O . GLU A 1 83 ? -10.429 12.831 5.026 1.00 83.94 83 GLU A O 1
ATOM 700 N N . GLU A 1 84 ? -9.033 14.486 4.408 1.00 89.56 84 GLU A N 1
ATOM 701 C CA . GLU A 1 84 ? -8.613 13.846 3.167 1.00 89.56 84 GLU A CA 1
ATOM 702 C C . GLU A 1 84 ? -7.646 12.688 3.469 1.00 89.56 84 GLU A C 1
ATOM 704 O O . GLU A 1 84 ? -6.888 12.756 4.444 1.00 89.56 84 GLU A O 1
ATOM 709 N N . PRO A 1 85 ? -7.651 11.618 2.653 1.00 93.44 85 PRO A N 1
ATOM 710 C CA . PRO A 1 85 ? -6.643 10.572 2.747 1.00 93.44 85 PRO A CA 1
ATOM 711 C C . PRO A 1 85 ? -5.234 11.158 2.643 1.00 93.44 85 PRO A C 1
ATOM 713 O O . PRO A 1 85 ? -4.979 12.042 1.829 1.00 93.44 85 PRO A O 1
ATOM 716 N N . TYR A 1 86 ? -4.313 10.628 3.443 1.00 93.56 86 TYR A N 1
ATOM 717 C CA . TYR A 1 86 ? -2.908 11.024 3.423 1.00 93.56 86 TYR A CA 1
ATOM 718 C C . TYR A 1 86 ? -2.248 10.704 2.078 1.00 93.56 86 TYR A C 1
ATOM 720 O O . TYR A 1 86 ? -1.469 11.501 1.561 1.00 93.56 86 TYR A O 1
ATOM 728 N N . ALA A 1 87 ? -2.580 9.543 1.510 1.00 93.69 87 ALA A N 1
ATOM 729 C CA . ALA A 1 87 ? -2.125 9.128 0.194 1.00 93.69 87 ALA A CA 1
ATOM 730 C C . ALA A 1 87 ? -3.188 8.283 -0.518 1.00 93.69 87 ALA A C 1
ATOM 732 O O . ALA A 1 87 ? -4.017 7.618 0.119 1.00 93.69 87 ALA A O 1
ATOM 733 N N . GLU A 1 88 ? -3.121 8.300 -1.848 1.00 96.06 88 GLU A N 1
ATOM 734 C CA . GLU A 1 88 ? -3.812 7.359 -2.725 1.00 96.06 88 GLU A CA 1
ATOM 735 C C . GLU A 1 88 ? -2.795 6.345 -3.262 1.00 96.06 88 GLU A C 1
ATOM 737 O O . GLU A 1 88 ? -1.718 6.727 -3.714 1.00 96.06 88 GLU A O 1
ATOM 742 N N . VAL A 1 89 ? -3.123 5.057 -3.172 1.00 96.81 89 VAL A N 1
ATOM 743 C CA . VAL A 1 89 ? -2.263 3.943 -3.592 1.00 96.81 89 VAL A CA 1
ATOM 744 C C . VAL A 1 89 ? -3.055 3.067 -4.553 1.00 96.81 89 VAL A C 1
ATOM 746 O O . VAL A 1 89 ? -4.135 2.592 -4.202 1.00 96.81 89 VAL A O 1
ATOM 749 N N . ASP A 1 90 ? -2.534 2.850 -5.757 1.00 96.69 90 ASP A N 1
ATOM 750 C CA . ASP A 1 90 ? -3.174 2.016 -6.776 1.00 96.69 90 ASP A CA 1
ATOM 751 C C . ASP A 1 90 ? -2.609 0.591 -6.734 1.00 96.69 90 ASP A C 1
ATOM 753 O O . ASP A 1 90 ? -1.547 0.320 -7.278 1.00 96.69 90 ASP A O 1
ATOM 757 N N . LEU A 1 91 ? -3.321 -0.350 -6.107 1.00 95.81 91 LEU A N 1
ATOM 758 C CA . LEU A 1 91 ? -2.903 -1.755 -6.083 1.00 95.81 91 LEU A CA 1
ATOM 759 C C . LEU A 1 91 ? -3.125 -2.468 -7.422 1.00 95.81 91 LEU A C 1
ATOM 761 O O . LEU A 1 91 ? -2.532 -3.525 -7.643 1.00 95.81 91 LEU A O 1
ATOM 765 N N . ASP A 1 92 ? -3.959 -1.935 -8.319 1.00 94.56 92 ASP A N 1
ATOM 766 C CA . ASP A 1 92 ? -4.133 -2.511 -9.653 1.00 94.56 92 ASP A CA 1
ATOM 767 C C . ASP A 1 92 ? -2.919 -2.237 -10.546 1.00 94.56 92 ASP A C 1
ATOM 769 O O . ASP A 1 92 ? -2.676 -2.995 -11.488 1.00 94.56 92 ASP A O 1
ATOM 773 N N . ILE A 1 93 ? -2.113 -1.215 -10.230 1.00 94.50 93 ILE A N 1
ATOM 774 C CA . ILE A 1 93 ? -0.944 -0.828 -11.030 1.00 94.50 93 ILE A CA 1
ATOM 775 C C . ILE A 1 93 ? 0.086 -1.955 -11.161 1.00 94.50 93 ILE A C 1
ATOM 777 O O . ILE A 1 93 ? 0.663 -2.147 -12.228 1.00 94.50 93 ILE A O 1
ATOM 781 N N . VAL A 1 94 ? 0.265 -2.763 -10.111 1.00 93.00 94 VAL A N 1
ATOM 782 C CA . VAL A 1 94 ? 1.201 -3.900 -10.119 1.00 93.00 94 VAL A CA 1
ATOM 783 C C . VAL A 1 94 ? 0.645 -5.118 -10.865 1.00 93.00 94 VAL A C 1
ATOM 785 O O . VAL A 1 94 ? 1.385 -6.048 -11.165 1.00 93.00 94 VAL A O 1
ATOM 788 N N . GLY A 1 95 ? -0.651 -5.122 -11.187 1.00 92.00 95 GLY A N 1
ATOM 789 C CA . GLY A 1 95 ? -1.302 -6.154 -11.995 1.00 92.00 95 GLY A CA 1
ATOM 790 C C . GLY A 1 95 ? -1.412 -5.810 -13.482 1.00 92.00 95 GLY A C 1
ATOM 791 O O . GLY A 1 95 ? -2.026 -6.572 -14.234 1.00 92.00 95 GLY A O 1
ATOM 792 N N . ARG A 1 96 ? -0.880 -4.661 -13.919 1.00 91.88 96 ARG A N 1
ATOM 793 C CA . ARG A 1 96 ? -0.957 -4.229 -15.319 1.00 91.88 96 ARG A CA 1
ATOM 794 C C . ARG A 1 96 ? -0.015 -5.049 -16.200 1.00 91.88 96 ARG A C 1
ATOM 796 O O . ARG A 1 96 ? 1.087 -5.429 -15.809 1.00 91.88 96 ARG A O 1
ATOM 803 N N . THR A 1 97 ? -0.453 -5.309 -17.429 1.00 88.19 97 THR A N 1
ATOM 804 C CA . THR A 1 97 ? 0.351 -6.016 -18.439 1.00 88.19 97 THR A CA 1
ATOM 805 C C . THR A 1 97 ? 1.330 -5.100 -19.166 1.00 88.19 97 THR A C 1
ATOM 807 O O . THR A 1 97 ? 2.266 -5.586 -19.792 1.00 88.19 97 THR A O 1
ATOM 810 N N . GLU A 1 98 ? 1.106 -3.789 -19.101 1.00 90.00 98 GLU A N 1
ATOM 811 C CA . GLU A 1 98 ? 1.909 -2.749 -19.740 1.00 90.00 98 GLU A CA 1
ATOM 812 C C . GLU A 1 98 ? 2.035 -1.562 -18.775 1.00 90.00 98 GLU A C 1
ATOM 814 O O . GLU A 1 98 ? 1.088 -1.268 -18.045 1.00 90.00 98 GLU A O 1
ATOM 819 N N . ILE A 1 99 ? 3.201 -0.912 -18.772 1.00 92.19 99 ILE A N 1
ATOM 820 C CA . ILE A 1 99 ? 3.506 0.293 -17.986 1.00 92.19 99 ILE A CA 1
ATOM 821 C C . ILE A 1 99 ? 4.129 1.320 -18.932 1.00 92.19 99 ILE A C 1
ATOM 823 O O . ILE A 1 99 ? 5.042 0.977 -19.698 1.00 92.19 99 ILE A O 1
ATOM 827 N N . ASP A 1 100 ? 3.660 2.567 -18.876 1.00 90.31 100 ASP A N 1
ATOM 828 C CA . ASP A 1 100 ? 4.295 3.678 -19.569 1.00 90.31 100 ASP A CA 1
ATOM 829 C C . ASP A 1 100 ? 5.490 4.177 -18.755 1.00 90.31 100 ASP A C 1
ATOM 831 O O . ASP A 1 100 ? 5.412 5.010 -17.858 1.00 90.31 100 ASP A O 1
ATOM 835 N N . PHE A 1 101 ? 6.659 3.673 -19.126 1.00 87.81 101 PHE A N 1
ATOM 836 C CA . PHE A 1 101 ? 7.934 4.055 -18.533 1.00 87.81 101 PHE A CA 1
ATOM 837 C C . PHE A 1 101 ? 8.359 5.512 -18.794 1.00 87.81 101 PHE A C 1
ATOM 839 O O . PHE A 1 101 ? 9.435 5.914 -18.352 1.00 87.81 101 PHE A O 1
ATOM 846 N N . THR A 1 102 ? 7.561 6.290 -19.528 1.00 85.56 102 THR A N 1
ATOM 847 C CA . THR A 1 102 ? 7.755 7.734 -19.715 1.00 85.56 102 THR A CA 1
ATOM 848 C C . THR A 1 102 ? 6.829 8.580 -18.840 1.00 85.56 102 THR A C 1
ATOM 850 O O . THR A 1 102 ? 7.081 9.775 -18.677 1.00 85.56 102 THR A O 1
ATOM 853 N N . ASP A 1 103 ? 5.804 7.974 -18.232 1.00 89.25 103 ASP A N 1
ATOM 854 C CA . ASP A 1 103 ? 4.876 8.643 -17.324 1.00 89.25 103 ASP A CA 1
ATOM 855 C C . ASP A 1 103 ? 5.426 8.634 -15.892 1.00 89.25 103 ASP A C 1
ATOM 857 O O . ASP A 1 103 ? 5.341 7.649 -15.158 1.00 89.25 103 ASP A O 1
ATOM 861 N N . SER A 1 104 ? 5.988 9.763 -15.460 1.00 87.12 104 SER A N 1
ATOM 862 C CA . SER A 1 104 ? 6.550 9.879 -14.114 1.00 87.12 104 SER A CA 1
ATOM 863 C C . SER A 1 104 ? 5.533 9.643 -12.999 1.00 87.12 104 SER A C 1
ATOM 865 O O . SER A 1 104 ? 5.915 9.166 -11.932 1.00 87.12 104 SER A O 1
ATOM 867 N N . ASP A 1 105 ? 4.266 9.997 -13.214 1.00 89.00 105 ASP A N 1
ATOM 868 C CA . ASP A 1 105 ? 3.237 9.862 -12.187 1.00 89.00 105 ASP A CA 1
ATOM 869 C C . ASP A 1 105 ? 2.842 8.387 -12.030 1.00 89.00 105 ASP A C 1
ATOM 871 O O . ASP A 1 105 ? 2.683 7.908 -10.903 1.00 89.00 105 ASP A O 1
ATOM 875 N N . GLU A 1 106 ? 2.794 7.633 -13.136 1.00 92.00 106 GLU A N 1
ATOM 876 C CA . GLU A 1 106 ? 2.621 6.176 -13.102 1.00 92.00 106 GLU A CA 1
ATOM 877 C C . GLU A 1 106 ? 3.764 5.502 -12.328 1.00 92.00 106 GLU A C 1
ATOM 879 O O . GLU A 1 106 ? 3.529 4.680 -11.441 1.00 92.00 106 GLU A O 1
ATOM 884 N N . LEU A 1 107 ? 5.012 5.895 -12.587 1.00 92.25 107 LEU A N 1
ATOM 885 C CA . LEU A 1 107 ? 6.173 5.291 -11.929 1.00 92.25 107 LEU A CA 1
ATOM 886 C C . LEU A 1 107 ? 6.274 5.649 -10.441 1.00 92.25 107 LEU A C 1
ATOM 888 O O . LEU A 1 107 ? 6.619 4.793 -9.624 1.00 92.25 107 LEU A O 1
ATOM 892 N N . ILE A 1 108 ? 5.912 6.876 -10.060 1.00 91.31 108 ILE A N 1
ATOM 893 C CA . ILE A 1 108 ? 5.782 7.256 -8.647 1.00 91.31 108 ILE A CA 1
ATOM 894 C C . ILE A 1 108 ? 4.682 6.423 -7.976 1.00 91.31 108 ILE A C 1
ATOM 896 O O . ILE A 1 108 ? 4.885 5.929 -6.866 1.00 91.31 108 ILE A O 1
ATOM 900 N N . SER A 1 109 ? 3.548 6.204 -8.647 1.00 94.38 109 SER A N 1
ATOM 901 C CA . SER A 1 109 ? 2.462 5.368 -8.123 1.00 94.38 109 SER A CA 1
ATOM 902 C C . SER A 1 109 ? 2.898 3.910 -7.911 1.00 94.38 109 SER A C 1
ATOM 904 O O . SER A 1 109 ? 2.616 3.324 -6.860 1.00 94.38 109 SER A O 1
ATOM 906 N N . ILE A 1 110 ? 3.674 3.333 -8.840 1.00 96.25 110 ILE A N 1
ATOM 907 C CA . ILE A 1 110 ? 4.270 1.998 -8.665 1.00 96.25 110 ILE A CA 1
ATOM 908 C C . ILE A 1 110 ? 5.222 1.993 -7.464 1.00 96.25 110 ILE A C 1
ATOM 910 O O . ILE A 1 110 ? 5.145 1.091 -6.633 1.00 96.25 110 ILE A O 1
ATOM 914 N N . HIS A 1 111 ? 6.094 2.997 -7.334 1.00 95.19 111 HIS A N 1
ATOM 915 C CA . HIS A 1 111 ? 7.035 3.096 -6.216 1.00 95.19 111 HIS A CA 1
ATOM 916 C C . HIS A 1 111 ? 6.322 3.151 -4.855 1.00 95.19 111 HIS A C 1
ATOM 918 O O . HIS A 1 111 ? 6.653 2.375 -3.958 1.00 95.19 111 HIS A O 1
ATOM 924 N N . LEU A 1 112 ? 5.302 4.005 -4.717 1.00 94.06 112 LEU A N 1
ATOM 925 C CA . LEU A 1 112 ? 4.484 4.094 -3.501 1.00 94.06 112 LEU A CA 1
ATOM 926 C C . LEU A 1 112 ? 3.795 2.762 -3.190 1.00 94.06 112 LEU A C 1
ATOM 928 O O . LEU A 1 112 ? 3.809 2.297 -2.049 1.00 94.06 112 LEU A O 1
ATOM 932 N N . THR A 1 113 ? 3.242 2.117 -4.216 1.00 97.12 113 THR A N 1
ATOM 933 C CA . THR A 1 113 ? 2.589 0.813 -4.083 1.00 97.12 113 THR A CA 1
ATOM 934 C C . THR A 1 113 ? 3.568 -0.256 -3.604 1.00 97.12 113 THR A C 1
ATOM 936 O O . THR A 1 113 ? 3.260 -0.994 -2.672 1.00 97.12 113 THR A O 1
ATOM 939 N N . LEU A 1 114 ? 4.778 -0.312 -4.166 1.00 97.50 114 LEU A N 1
ATOM 940 C CA . LEU A 1 114 ? 5.824 -1.237 -3.722 1.00 97.50 114 LEU A CA 1
ATOM 941 C C . LEU A 1 114 ? 6.252 -0.990 -2.269 1.00 97.50 114 LEU A C 1
ATOM 943 O O . LEU A 1 114 ? 6.544 -1.957 -1.564 1.00 97.50 114 LEU A O 1
ATOM 947 N N . GLY A 1 115 ? 6.256 0.264 -1.806 1.00 95.50 115 GLY A N 1
ATOM 948 C CA . GLY A 1 115 ? 6.473 0.603 -0.395 1.00 95.50 115 GLY A CA 1
ATOM 949 C C . GLY A 1 115 ? 5.429 -0.050 0.513 1.00 95.50 115 GLY A C 1
ATOM 950 O O . GLY A 1 115 ? 5.777 -0.851 1.377 1.00 95.50 115 GLY A O 1
ATOM 951 N N . ILE A 1 116 ? 4.143 0.168 0.222 1.00 95.88 116 ILE A N 1
ATOM 952 C CA . ILE A 1 116 ? 3.023 -0.448 0.958 1.00 95.88 116 ILE A CA 1
ATOM 953 C C . ILE A 1 116 ? 3.096 -1.980 0.940 1.00 95.88 116 ILE A C 1
ATOM 955 O O . ILE A 1 116 ? 2.879 -2.636 1.960 1.00 95.88 116 ILE A O 1
ATOM 959 N N . LEU A 1 117 ? 3.423 -2.576 -0.209 1.00 96.81 117 LEU A N 1
ATOM 960 C CA . LEU A 1 117 ? 3.594 -4.025 -0.323 1.00 96.81 117 LEU A CA 1
ATOM 961 C C . LEU A 1 117 ? 4.774 -4.542 0.511 1.00 96.81 117 LEU A C 1
ATOM 963 O O . LEU A 1 117 ? 4.693 -5.650 1.041 1.00 96.81 117 LEU A O 1
ATOM 967 N N . THR A 1 118 ? 5.838 -3.750 0.654 1.00 96.75 118 THR A N 1
ATOM 968 C CA . THR A 1 118 ? 7.001 -4.071 1.494 1.00 96.75 118 THR A CA 1
ATOM 969 C C . THR A 1 118 ? 6.637 -4.068 2.967 1.00 96.75 118 THR A C 1
ATOM 971 O O . THR A 1 118 ? 6.882 -5.072 3.640 1.00 96.75 118 THR A O 1
ATOM 974 N N . ASP A 1 119 ? 5.972 -3.017 3.441 1.00 95.06 119 ASP A N 1
ATOM 975 C CA . ASP A 1 119 ? 5.509 -2.934 4.828 1.00 95.06 119 ASP A CA 1
ATOM 976 C C . ASP A 1 119 ? 4.580 -4.105 5.160 1.00 95.06 119 ASP A C 1
ATOM 978 O O . ASP A 1 119 ? 4.765 -4.798 6.164 1.00 95.06 119 ASP A O 1
ATOM 982 N N . TYR A 1 120 ? 3.635 -4.403 4.260 1.00 95.88 120 TYR A N 1
ATOM 983 C CA . TYR A 1 120 ? 2.740 -5.546 4.402 1.00 95.88 120 TYR A CA 1
ATOM 984 C C . TYR A 1 120 ? 3.507 -6.870 4.493 1.00 95.88 120 TYR A C 1
ATOM 986 O O . TYR A 1 120 ? 3.324 -7.621 5.453 1.00 95.88 120 TYR A O 1
ATOM 994 N N . ALA A 1 121 ? 4.380 -7.156 3.522 1.00 96.50 121 ALA A N 1
ATOM 995 C CA . ALA A 1 121 ? 5.101 -8.422 3.439 1.00 96.50 121 ALA A CA 1
ATOM 996 C C . ALA A 1 121 ? 5.998 -8.657 4.665 1.00 96.50 121 ALA A C 1
ATOM 998 O O . ALA A 1 121 ? 6.020 -9.765 5.210 1.00 96.50 121 ALA A O 1
ATOM 999 N N . ILE A 1 122 ? 6.684 -7.609 5.139 1.00 95.06 122 ILE A N 1
ATOM 1000 C CA . ILE A 1 122 ? 7.497 -7.641 6.362 1.00 95.06 122 ILE A CA 1
ATOM 1001 C C . ILE A 1 122 ? 6.613 -7.888 7.586 1.00 95.06 122 ILE A C 1
ATOM 1003 O O . ILE A 1 122 ? 6.917 -8.774 8.387 1.00 95.06 122 ILE A O 1
ATOM 1007 N N . GLN A 1 123 ? 5.502 -7.157 7.722 1.00 94.25 123 GLN A N 1
ATOM 1008 C CA . GLN A 1 123 ? 4.578 -7.293 8.850 1.00 94.25 123 GLN A CA 1
ATOM 1009 C C . GLN A 1 123 ? 4.024 -8.720 8.978 1.00 94.25 123 GLN A C 1
ATOM 1011 O O . GLN A 1 123 ? 3.833 -9.212 10.096 1.00 94.25 123 GLN A O 1
ATOM 1016 N N . ILE A 1 124 ? 3.770 -9.403 7.856 1.00 94.44 124 ILE A N 1
ATOM 1017 C CA . ILE A 1 124 ? 3.209 -10.760 7.858 1.00 94.44 124 ILE A CA 1
ATOM 1018 C C . ILE A 1 124 ? 4.258 -11.883 7.810 1.00 94.44 124 ILE A C 1
ATOM 1020 O O . ILE A 1 124 ? 3.877 -13.045 7.999 1.00 94.44 124 ILE A O 1
ATOM 1024 N N . ASP A 1 125 ? 5.546 -11.549 7.665 1.00 95.19 125 ASP A N 1
ATOM 1025 C CA . ASP A 1 125 ? 6.677 -12.470 7.431 1.00 95.19 125 ASP A CA 1
ATOM 1026 C C . ASP A 1 125 ? 6.484 -13.347 6.173 1.00 95.19 125 ASP A C 1
ATOM 1028 O O . ASP A 1 125 ? 6.745 -14.554 6.176 1.00 95.19 125 ASP A O 1
ATOM 1032 N N . ASP A 1 126 ? 5.992 -12.756 5.076 1.00 96.19 126 ASP A N 1
ATOM 1033 C CA . ASP A 1 126 ? 5.878 -13.453 3.789 1.00 96.19 126 ASP A CA 1
ATOM 1034 C C . ASP A 1 126 ? 7.218 -13.437 3.053 1.00 96.19 126 ASP A C 1
ATOM 1036 O O . ASP A 1 126 ? 7.529 -12.556 2.254 1.00 96.19 126 ASP A O 1
ATOM 1040 N N . LYS A 1 127 ? 8.023 -14.466 3.310 1.00 96.00 127 LYS A N 1
ATOM 1041 C CA . LYS A 1 127 ? 9.368 -14.609 2.739 1.00 96.00 127 LYS A CA 1
ATOM 1042 C C . LYS A 1 127 ? 9.395 -14.644 1.215 1.00 96.00 127 LYS A C 1
ATOM 1044 O O . LYS A 1 127 ? 10.402 -14.246 0.638 1.00 96.00 127 LYS A O 1
ATOM 1049 N N . LEU A 1 128 ? 8.343 -15.147 0.565 1.00 95.31 128 LEU A N 1
ATOM 1050 C CA . LEU A 1 128 ? 8.295 -15.206 -0.896 1.00 95.31 128 LEU A CA 1
ATOM 1051 C C . LEU A 1 128 ? 8.033 -13.816 -1.465 1.00 95.31 128 LEU A C 1
ATOM 1053 O O . LEU A 1 128 ? 8.754 -13.382 -2.360 1.00 95.31 128 LEU A O 1
ATOM 1057 N N . MET A 1 129 ? 7.055 -13.103 -0.907 1.00 96.75 129 MET A N 1
ATOM 1058 C CA . MET A 1 129 ? 6.750 -11.733 -1.310 1.00 96.75 129 MET A CA 1
ATOM 1059 C C . MET A 1 129 ? 7.918 -10.785 -1.010 1.00 96.75 129 MET A C 1
ATOM 1061 O O . MET A 1 129 ? 8.306 -10.009 -1.878 1.00 96.75 129 MET A O 1
ATOM 1065 N N . ILE A 1 130 ? 8.549 -10.919 0.163 1.00 97.69 130 ILE A N 1
ATOM 1066 C CA . ILE A 1 130 ? 9.787 -10.209 0.516 1.00 97.69 130 ILE A CA 1
ATOM 1067 C C . ILE A 1 130 ? 10.874 -10.499 -0.524 1.00 97.69 130 ILE A C 1
ATOM 1069 O O . ILE A 1 130 ? 11.457 -9.568 -1.065 1.00 97.69 130 ILE A O 1
ATOM 1073 N N . ALA A 1 131 ? 11.130 -11.770 -0.855 1.00 97.31 131 ALA A N 1
ATOM 1074 C CA . ALA A 1 131 ? 12.163 -12.112 -1.831 1.00 97.31 131 ALA A CA 1
ATOM 1075 C C . ALA A 1 131 ? 11.923 -11.442 -3.192 1.00 97.31 131 ALA A C 1
ATOM 1077 O O . ALA A 1 131 ? 12.881 -10.958 -3.782 1.00 97.31 131 ALA A O 1
ATOM 1078 N N . ARG A 1 132 ? 10.664 -11.361 -3.651 1.00 97.62 132 ARG A N 1
ATOM 1079 C CA . ARG A 1 132 ? 10.286 -10.645 -4.881 1.00 97.62 132 ARG A CA 1
ATOM 1080 C C . ARG A 1 132 ? 10.499 -9.133 -4.781 1.00 97.62 132 ARG A C 1
ATOM 1082 O O . ARG A 1 132 ? 11.028 -8.535 -5.710 1.00 97.62 132 ARG A O 1
ATOM 1089 N N . LEU A 1 133 ? 10.118 -8.516 -3.663 1.00 97.75 133 LEU A N 1
ATOM 1090 C CA . LEU A 1 133 ? 10.241 -7.067 -3.436 1.00 97.75 133 LEU A CA 1
ATOM 1091 C C . LEU A 1 133 ? 11.686 -6.569 -3.317 1.00 97.75 133 LEU A C 1
ATOM 1093 O O . LEU A 1 133 ? 11.914 -5.375 -3.494 1.00 97.75 133 LEU A O 1
ATOM 1097 N N . TYR A 1 134 ? 12.621 -7.473 -3.019 1.00 97.12 134 TYR A N 1
ATOM 1098 C CA . TYR A 1 134 ? 14.063 -7.222 -2.955 1.00 97.12 134 TYR A CA 1
ATOM 1099 C C . TYR A 1 134 ? 14.829 -7.854 -4.132 1.00 97.12 134 TYR A C 1
ATOM 1101 O O . TYR A 1 134 ? 16.051 -8.007 -4.074 1.00 97.12 134 TYR A O 1
ATOM 1109 N N . GLU A 1 135 ? 14.140 -8.253 -5.207 1.00 97.56 135 GLU A N 1
ATOM 1110 C CA . GLU A 1 135 ? 14.826 -8.604 -6.451 1.00 97.56 135 GLU A CA 1
ATOM 1111 C C . GLU A 1 135 ? 15.551 -7.384 -7.016 1.00 97.56 135 GLU A C 1
ATOM 1113 O O . GLU A 1 135 ? 15.046 -6.263 -6.944 1.00 97.56 135 GLU A O 1
ATOM 1118 N N . SER A 1 136 ? 16.715 -7.604 -7.637 1.00 96.62 136 SER A N 1
ATOM 1119 C CA . SER A 1 136 ? 17.544 -6.508 -8.156 1.00 96.62 136 SER A CA 1
ATOM 1120 C C . SER A 1 136 ? 16.777 -5.601 -9.114 1.00 96.62 136 SER A C 1
ATOM 1122 O O . SER A 1 136 ? 16.940 -4.394 -9.059 1.00 96.62 136 SER A O 1
ATOM 1124 N N . VAL A 1 137 ? 15.874 -6.161 -9.925 1.00 96.88 137 VAL A N 1
ATOM 1125 C CA . VAL A 1 137 ? 15.045 -5.390 -10.860 1.00 96.88 137 VAL A CA 1
ATOM 1126 C C . VAL A 1 137 ? 14.098 -4.407 -10.154 1.00 96.88 137 VAL A C 1
ATOM 1128 O O . VAL A 1 137 ? 13.819 -3.334 -10.682 1.00 96.88 137 VAL A O 1
ATOM 1131 N N . ILE A 1 138 ? 13.602 -4.760 -8.963 1.00 97.38 138 ILE A N 1
ATOM 1132 C CA . ILE A 1 138 ? 12.723 -3.904 -8.159 1.00 97.38 138 ILE A CA 1
ATOM 1133 C C . ILE A 1 138 ? 13.544 -2.820 -7.458 1.00 97.38 138 ILE A C 1
ATOM 1135 O O . ILE A 1 138 ? 13.118 -1.669 -7.417 1.00 97.38 138 ILE A O 1
ATOM 1139 N N . GLU A 1 139 ? 14.721 -3.166 -6.939 1.00 95.75 139 GLU A N 1
ATOM 1140 C CA .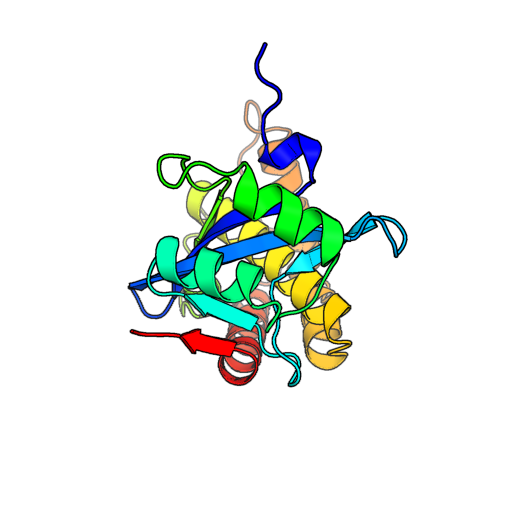 GLU A 1 139 ? 15.625 -2.201 -6.303 1.00 95.75 139 GLU A CA 1
ATOM 1141 C C . GLU A 1 139 ? 16.172 -1.190 -7.323 1.00 95.75 139 GLU A C 1
ATOM 1143 O O . GLU A 1 139 ? 16.056 0.011 -7.107 1.00 95.75 139 GLU A O 1
ATOM 1148 N N . GLU A 1 140 ? 16.629 -1.649 -8.493 1.00 95.00 140 GLU A N 1
ATOM 1149 C CA . GLU A 1 140 ? 17.057 -0.785 -9.604 1.00 95.00 140 GLU A CA 1
ATOM 1150 C C . GLU A 1 140 ? 15.936 0.168 -10.049 1.00 95.00 140 GLU A C 1
ATOM 1152 O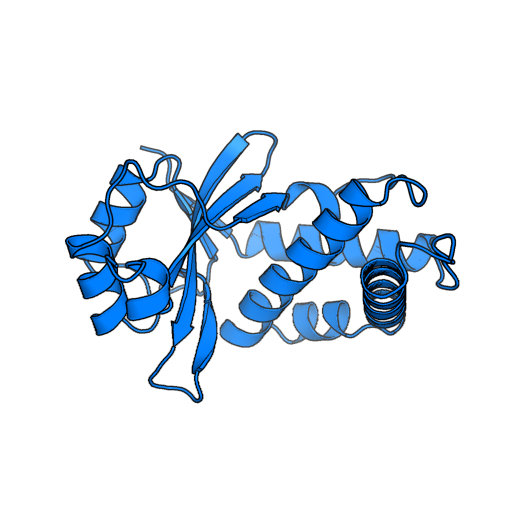 O . GLU A 1 140 ? 16.185 1.339 -10.351 1.00 95.00 140 GLU A O 1
ATOM 1157 N N . PHE A 1 141 ? 14.686 -0.306 -10.067 1.00 95.06 141 PHE A N 1
ATOM 1158 C CA . PHE A 1 141 ? 13.525 0.543 -10.319 1.00 95.06 141 PHE A CA 1
ATOM 1159 C C . PHE A 1 141 ? 13.336 1.609 -9.230 1.00 95.06 141 PHE A C 1
ATOM 1161 O O . PHE A 1 141 ? 13.166 2.785 -9.561 1.00 95.06 141 PHE A O 1
ATOM 1168 N N . LYS A 1 142 ? 13.366 1.226 -7.945 1.00 94.06 142 LYS A N 1
ATOM 1169 C CA . LYS A 1 142 ? 13.208 2.164 -6.820 1.00 94.06 142 LYS A CA 1
ATOM 1170 C C . LYS A 1 142 ? 14.289 3.242 -6.847 1.00 94.06 142 LYS A C 1
ATOM 1172 O O . LYS A 1 142 ? 13.948 4.415 -6.714 1.00 94.06 142 LYS A O 1
ATOM 1177 N N . ASP A 1 143 ? 15.539 2.850 -7.079 1.00 91.06 143 ASP A N 1
ATOM 1178 C CA . ASP A 1 143 ? 16.673 3.764 -7.207 1.00 91.06 143 ASP A CA 1
ATOM 1179 C C . ASP A 1 143 ? 16.457 4.736 -8.373 1.00 91.06 143 ASP A C 1
ATOM 1181 O O . ASP A 1 143 ? 16.543 5.946 -8.184 1.00 91.06 143 ASP A O 1
ATOM 1185 N N . SER A 1 144 ? 16.048 4.234 -9.546 1.00 90.00 144 SER A N 1
ATOM 1186 C CA . SER A 1 144 ? 15.786 5.074 -10.726 1.00 90.00 144 SER A CA 1
ATOM 1187 C C . SER A 1 144 ? 14.687 6.117 -10.471 1.00 90.00 144 SER A C 1
ATOM 1189 O O . SER A 1 144 ? 14.831 7.284 -10.838 1.00 90.00 144 SER A O 1
ATOM 1191 N N . VAL A 1 145 ? 13.577 5.718 -9.834 1.00 90.44 145 VAL A N 1
ATOM 1192 C CA . VAL A 1 145 ? 12.472 6.638 -9.509 1.00 90.44 145 VAL A CA 1
ATOM 1193 C C . VAL A 1 145 ? 12.888 7.650 -8.445 1.00 90.44 145 VAL A C 1
ATOM 1195 O O . VAL A 1 145 ? 12.523 8.822 -8.545 1.00 90.44 145 VAL A O 1
ATOM 1198 N N . MET A 1 146 ? 13.660 7.228 -7.442 1.00 86.12 146 MET A N 1
ATOM 1199 C CA . MET A 1 146 ? 14.146 8.112 -6.386 1.00 86.12 146 MET A CA 1
ATOM 1200 C C . MET A 1 146 ? 15.152 9.134 -6.929 1.00 86.12 146 MET A C 1
ATOM 1202 O O . MET A 1 146 ? 15.021 10.323 -6.632 1.00 86.12 146 MET A O 1
ATOM 1206 N N . ASP A 1 147 ? 16.092 8.705 -7.771 1.00 85.19 147 ASP A N 1
ATOM 1207 C CA . ASP A 1 147 ? 17.035 9.591 -8.452 1.00 85.19 147 ASP A CA 1
ATOM 1208 C C . ASP A 1 147 ? 16.281 10.627 -9.290 1.00 85.19 147 ASP A C 1
ATOM 1210 O O . ASP A 1 147 ? 16.509 11.829 -9.145 1.00 85.19 147 ASP A O 1
ATOM 1214 N N . TYR A 1 148 ? 15.297 10.196 -10.082 1.00 84.56 148 TYR A N 1
ATOM 1215 C CA . TYR A 1 148 ? 14.446 11.119 -10.831 1.00 84.56 148 TYR A CA 1
ATOM 1216 C C . TYR A 1 148 ? 13.670 12.084 -9.923 1.00 84.56 148 TYR A C 1
ATOM 1218 O O . TYR A 1 148 ? 13.596 13.277 -10.214 1.00 84.56 148 TYR A O 1
ATOM 1226 N N . ALA A 1 149 ? 13.107 11.613 -8.808 1.00 81.81 149 ALA A N 1
ATOM 1227 C CA . ALA A 1 149 ? 12.367 12.465 -7.879 1.00 81.81 149 ALA A CA 1
ATOM 1228 C C . ALA A 1 149 ? 13.263 13.536 -7.228 1.00 81.81 149 ALA A C 1
ATOM 1230 O O . ALA A 1 149 ? 12.821 14.674 -7.047 1.00 81.81 149 ALA A O 1
ATOM 1231 N N . ILE A 1 150 ? 14.519 13.200 -6.915 1.00 78.38 150 ILE A N 1
ATOM 1232 C CA . ILE A 1 150 ? 15.510 14.123 -6.341 1.00 78.38 150 ILE A CA 1
ATOM 1233 C C . ILE A 1 150 ? 16.008 15.120 -7.397 1.00 78.38 150 ILE A C 1
ATOM 1235 O O . ILE A 1 150 ? 16.116 16.317 -7.118 1.00 78.38 150 ILE A O 1
ATOM 1239 N N . TRP A 1 151 ? 16.279 14.650 -8.617 1.00 72.88 151 TRP A N 1
ATOM 1240 C CA . TRP A 1 151 ? 16.917 15.423 -9.689 1.00 72.88 151 TRP A CA 1
ATOM 1241 C C . TRP A 1 151 ? 15.939 15.936 -10.755 1.00 72.88 151 TRP A C 1
ATOM 1243 O O . TRP A 1 151 ? 16.364 16.372 -11.825 1.00 72.88 151 TRP A O 1
ATOM 1253 N N . LYS A 1 152 ? 14.633 15.965 -10.447 1.00 65.00 152 LYS A N 1
ATOM 1254 C CA . LYS A 1 152 ? 13.500 16.234 -11.363 1.00 65.00 152 LYS A CA 1
ATOM 1255 C C . LYS A 1 152 ? 13.614 17.507 -12.224 1.00 65.00 152 LYS A C 1
ATOM 1257 O O . LYS A 1 152 ? 12.870 17.677 -13.182 1.00 65.00 152 LYS A O 1
ATOM 1262 N N . ILE A 1 153 ? 14.510 18.434 -11.877 1.00 55.84 153 ILE A N 1
ATOM 1263 C CA . ILE A 1 153 ? 14.719 19.716 -12.574 1.00 55.84 153 ILE A CA 1
ATOM 1264 C C . ILE A 1 153 ? 15.777 19.603 -13.690 1.00 55.84 153 ILE A C 1
ATOM 1266 O O . ILE A 1 153 ? 15.838 20.476 -14.557 1.00 55.84 153 ILE A O 1
ATOM 1270 N N . THR A 1 154 ? 16.614 18.562 -13.690 1.00 54.28 154 THR A N 1
ATOM 1271 C CA . THR A 1 154 ? 17.836 18.523 -14.510 1.00 54.28 154 THR A CA 1
ATOM 1272 C C . THR A 1 154 ? 18.007 17.288 -15.386 1.00 54.28 154 THR A C 1
ATOM 1274 O O . THR A 1 154 ? 18.819 17.357 -16.307 1.00 54.28 154 THR A O 1
ATOM 1277 N N . GLU A 1 155 ? 17.281 16.192 -15.145 1.00 64.50 155 GLU A N 1
ATOM 1278 C CA . GLU A 1 155 ? 17.520 14.921 -15.843 1.00 64.50 155 GLU A CA 1
ATOM 1279 C C . GLU A 1 155 ? 16.223 14.205 -16.245 1.00 64.50 155 GLU A C 1
ATOM 1281 O O . GLU A 1 155 ? 15.225 14.225 -15.521 1.00 64.50 155 GLU A O 1
ATOM 1286 N N . ASP A 1 156 ? 16.255 13.569 -17.418 1.00 68.88 156 ASP A N 1
ATOM 1287 C CA . ASP A 1 156 ? 15.224 12.628 -17.850 1.00 68.88 156 ASP A CA 1
ATOM 1288 C C . ASP A 1 156 ? 15.329 11.343 -17.017 1.00 68.88 156 ASP A C 1
ATOM 1290 O O . ASP A 1 156 ? 16.427 10.930 -16.643 1.00 68.88 156 ASP A O 1
ATOM 1294 N N . LEU A 1 157 ? 14.206 10.669 -16.755 1.00 72.50 157 LEU A N 1
ATOM 1295 C CA . LEU A 1 157 ? 14.246 9.364 -16.101 1.00 72.50 157 LEU A CA 1
ATOM 1296 C C . LEU A 1 157 ? 14.951 8.344 -17.009 1.00 72.50 157 LEU A C 1
ATOM 1298 O O . LEU A 1 157 ? 14.484 8.036 -18.109 1.00 72.50 157 LEU A O 1
ATOM 1302 N N . ILE A 1 158 ? 16.045 7.768 -16.515 1.00 73.88 158 ILE A N 1
ATOM 1303 C CA . ILE A 1 158 ? 16.791 6.723 -17.216 1.00 73.88 158 ILE A CA 1
ATOM 1304 C C . ILE A 1 158 ? 16.454 5.372 -16.592 1.00 73.88 158 ILE A C 1
ATOM 1306 O O . ILE A 1 158 ? 16.785 5.104 -15.444 1.00 73.88 158 ILE A O 1
ATOM 1310 N N . ILE A 1 159 ? 15.833 4.496 -17.379 1.00 76.81 159 ILE A N 1
ATOM 1311 C CA . ILE A 1 159 ? 15.534 3.119 -16.975 1.00 76.81 159 ILE A CA 1
ATOM 1312 C C . ILE A 1 159 ? 16.585 2.185 -17.556 1.00 76.81 159 ILE A C 1
ATOM 1314 O O . ILE A 1 159 ? 16.710 2.064 -18.778 1.00 76.81 159 ILE A O 1
ATOM 1318 N N . THR A 1 160 ? 17.316 1.512 -16.674 1.00 81.88 160 THR A N 1
ATOM 1319 C CA . THR A 1 160 ? 18.430 0.616 -17.020 1.00 81.88 160 THR A CA 1
ATOM 1320 C C . THR A 1 160 ? 18.138 -0.862 -16.756 1.00 81.88 160 THR A C 1
ATOM 1322 O O . THR A 1 160 ? 18.871 -1.716 -17.253 1.00 81.88 160 THR A O 1
ATOM 1325 N N . PHE A 1 161 ? 17.059 -1.169 -16.032 1.00 88.56 161 PHE A N 1
ATOM 1326 C CA . PHE A 1 161 ? 16.680 -2.526 -15.642 1.00 88.56 161 PHE A CA 1
ATOM 1327 C C . PHE A 1 161 ? 15.934 -3.297 -16.750 1.00 88.56 161 PHE A C 1
ATOM 1329 O O . PHE A 1 161 ? 15.383 -2.721 -17.697 1.00 88.56 161 PHE A O 1
ATOM 1336 N N . ASP A 1 162 ? 15.875 -4.628 -16.621 1.00 93.12 162 ASP A N 1
ATOM 1337 C CA . ASP A 1 162 ? 15.099 -5.492 -17.521 1.00 93.12 162 ASP A CA 1
ATOM 1338 C C . ASP A 1 162 ? 13.589 -5.304 -17.293 1.00 93.12 162 ASP A C 1
ATOM 1340 O O . ASP A 1 162 ? 13.012 -5.787 -16.318 1.00 93.12 162 ASP A O 1
ATOM 1344 N N . ARG A 1 163 ? 12.931 -4.617 -18.232 1.00 92.75 163 ARG A N 1
ATOM 1345 C CA . ARG A 1 163 ? 11.493 -4.311 -18.172 1.00 92.75 163 ARG A CA 1
ATOM 1346 C C . ARG A 1 163 ? 10.608 -5.556 -18.180 1.00 92.75 163 ARG A C 1
ATOM 1348 O O . ARG A 1 163 ? 9.566 -5.551 -17.535 1.00 92.75 163 ARG A O 1
ATOM 1355 N N . ASN A 1 164 ? 10.991 -6.611 -18.899 1.00 93.12 164 ASN A N 1
ATOM 1356 C CA . ASN A 1 164 ? 10.182 -7.830 -18.958 1.00 93.12 164 ASN A CA 1
ATOM 1357 C C . ASN A 1 164 ? 10.243 -8.573 -17.626 1.00 93.12 164 ASN A C 1
ATOM 1359 O O . ASN A 1 164 ? 9.217 -9.043 -17.135 1.00 93.12 164 ASN A O 1
ATOM 1363 N N . L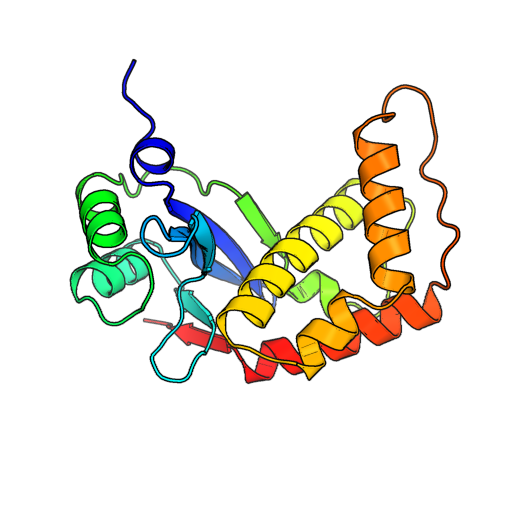EU A 1 165 ? 11.438 -8.644 -17.033 1.00 95.44 165 LEU A N 1
ATOM 1364 C CA . LEU A 1 165 ? 11.604 -9.195 -15.695 1.00 95.44 165 LEU A CA 1
ATOM 1365 C C . LEU A 1 165 ? 10.825 -8.362 -14.670 1.00 95.44 165 LEU A C 1
ATOM 1367 O O . LEU A 1 165 ? 10.069 -8.934 -13.896 1.00 95.44 165 LEU A O 1
ATOM 1371 N N . PHE A 1 166 ? 10.917 -7.031 -14.734 1.00 96.25 166 PHE A N 1
ATOM 1372 C CA . PHE A 1 166 ? 10.179 -6.122 -13.853 1.00 96.25 166 PHE A CA 1
ATOM 1373 C C . PHE A 1 166 ? 8.667 -6.372 -13.905 1.00 96.25 166 PHE A C 1
ATOM 1375 O O . PHE A 1 166 ? 8.046 -6.629 -12.876 1.00 96.25 166 PHE A O 1
ATOM 1382 N N . LEU A 1 167 ? 8.082 -6.381 -15.108 1.00 95.62 167 LEU A N 1
ATOM 1383 C CA . LEU A 1 167 ? 6.655 -6.654 -15.306 1.00 95.62 167 LEU A CA 1
ATOM 1384 C C . LEU A 1 167 ? 6.257 -8.049 -14.809 1.00 95.62 167 LEU A C 1
ATOM 1386 O O . LEU A 1 167 ? 5.181 -8.222 -14.235 1.00 95.62 167 LEU A O 1
ATOM 1390 N N . SER A 1 168 ? 7.116 -9.053 -15.002 1.00 95.12 168 SER A N 1
ATOM 1391 C CA . SER A 1 168 ? 6.876 -10.396 -14.470 1.00 95.12 168 SER A CA 1
ATOM 1392 C C . SER A 1 168 ? 6.869 -10.400 -12.938 1.00 95.12 168 SER A C 1
ATOM 1394 O O . SER A 1 168 ? 5.988 -11.017 -12.340 1.00 95.12 168 SER A O 1
ATOM 1396 N N . THR A 1 169 ? 7.813 -9.705 -12.301 1.00 96.94 169 THR A N 1
ATOM 1397 C CA . THR A 1 169 ? 7.912 -9.618 -10.839 1.00 96.94 169 THR A CA 1
ATOM 1398 C C . THR A 1 169 ? 6.725 -8.852 -10.246 1.00 96.94 169 THR A C 1
ATOM 1400 O O . THR A 1 169 ? 6.159 -9.298 -9.249 1.00 96.94 169 THR A O 1
ATOM 1403 N N . LEU A 1 170 ? 6.267 -7.766 -10.882 1.00 97.25 170 LEU A N 1
ATOM 1404 C CA . LEU A 1 170 ? 5.051 -7.055 -10.463 1.00 97.25 170 LEU A CA 1
ATOM 1405 C C . LEU A 1 170 ? 3.808 -7.956 -10.502 1.00 97.25 170 LEU A C 1
ATOM 1407 O O . LEU A 1 170 ? 3.046 -8.004 -9.535 1.00 97.25 170 LEU A O 1
ATOM 1411 N N . ASN A 1 171 ? 3.646 -8.745 -11.566 1.00 94.75 171 ASN A N 1
ATOM 1412 C CA . ASN A 1 171 ? 2.528 -9.682 -11.676 1.00 94.75 171 ASN A CA 1
ATOM 1413 C C . ASN A 1 171 ? 2.558 -10.757 -10.572 1.00 94.75 171 ASN A C 1
ATOM 1415 O O . ASN A 1 171 ? 1.520 -11.051 -9.973 1.00 94.75 171 ASN A O 1
ATOM 1419 N N . ASP A 1 172 ? 3.732 -11.312 -10.249 1.00 95.19 172 ASP A N 1
ATOM 1420 C CA . ASP A 1 172 ? 3.905 -12.247 -9.124 1.00 95.19 172 ASP A CA 1
ATOM 1421 C C . ASP A 1 172 ? 3.471 -11.618 -7.783 1.00 95.19 172 ASP A C 1
ATOM 1423 O O . ASP A 1 172 ? 2.790 -12.263 -6.969 1.00 95.19 172 ASP A O 1
ATOM 1427 N N . LEU A 1 173 ? 3.826 -10.346 -7.559 1.00 96.81 173 LEU A N 1
ATOM 1428 C CA . LEU A 1 173 ? 3.409 -9.585 -6.378 1.00 96.81 173 LEU A CA 1
ATOM 1429 C C . LEU A 1 173 ? 1.893 -9.385 -6.347 1.00 96.81 173 LEU A C 1
ATOM 1431 O O . LEU A 1 173 ? 1.271 -9.629 -5.312 1.00 96.81 173 LEU A O 1
ATOM 1435 N N . TYR A 1 174 ? 1.281 -9.029 -7.477 1.00 95.50 174 TYR A N 1
ATOM 1436 C CA . TYR A 1 174 ? -0.167 -8.853 -7.580 1.00 95.50 174 TYR A CA 1
ATOM 1437 C C . TYR A 1 174 ? -0.928 -10.141 -7.240 1.00 95.50 174 TYR A C 1
ATOM 1439 O O . TYR A 1 174 ? -1.873 -10.125 -6.448 1.00 95.50 174 TYR A O 1
ATOM 1447 N N . PHE A 1 175 ? -0.492 -11.293 -7.762 1.00 93.38 175 PHE A N 1
ATOM 1448 C CA . PHE A 1 175 ? -1.101 -12.584 -7.422 1.00 93.38 175 PHE A CA 1
ATOM 1449 C C . PHE A 1 175 ? -0.959 -12.950 -5.943 1.00 93.38 175 PHE A C 1
ATOM 1451 O O . PHE A 1 175 ? -1.852 -13.599 -5.386 1.00 93.38 175 PHE A O 1
ATOM 1458 N N . SER A 1 176 ? 0.151 -12.566 -5.313 1.00 93.12 176 SER A N 1
ATOM 1459 C CA . SER A 1 176 ? 0.385 -12.798 -3.885 1.00 93.12 176 SER A CA 1
ATOM 1460 C C . SER A 1 176 ? -0.533 -11.914 -3.039 1.00 93.12 176 SER A C 1
ATOM 1462 O O . SER A 1 176 ? -1.278 -12.426 -2.200 1.00 93.12 176 SER A O 1
ATOM 1464 N N . LEU A 1 177 ? -0.594 -10.617 -3.357 1.00 93.31 177 LEU A N 1
ATOM 1465 C CA . LEU A 1 177 ? -1.491 -9.649 -2.728 1.00 93.31 177 LEU A CA 1
ATOM 1466 C C . LEU A 1 177 ? -2.958 -10.094 -2.797 1.00 93.31 177 LEU A C 1
ATOM 1468 O O . LEU A 1 177 ? -3.644 -10.091 -1.777 1.00 93.31 177 LEU A O 1
ATOM 1472 N N . LYS A 1 178 ? -3.439 -10.538 -3.969 1.00 92.50 178 LYS A N 1
ATOM 1473 C CA . LYS A 1 178 ? -4.835 -10.986 -4.142 1.00 92.50 178 LYS A CA 1
ATOM 1474 C C . LYS A 1 178 ? -5.252 -12.077 -3.158 1.00 92.50 178 LYS A C 1
ATOM 1476 O O . LYS A 1 178 ? -6.411 -12.132 -2.758 1.00 92.50 1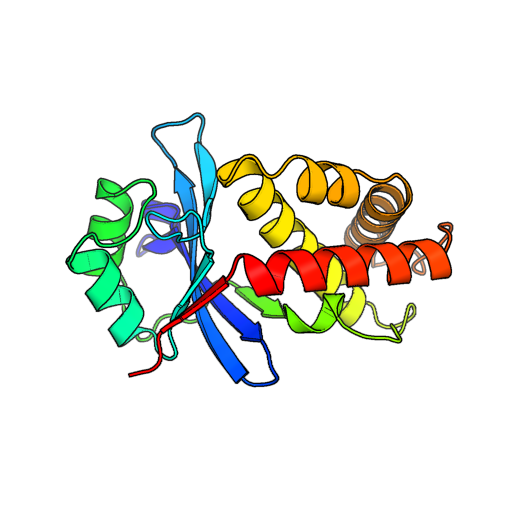78 LYS A O 1
ATOM 1481 N N . LYS A 1 179 ? -4.328 -12.962 -2.777 1.00 89.81 179 LYS A N 1
ATOM 1482 C CA . LYS A 1 179 ? -4.582 -14.031 -1.796 1.00 89.81 179 LYS A CA 1
ATOM 1483 C C . LYS A 1 179 ? -4.516 -13.519 -0.356 1.00 89.81 179 LYS A C 1
ATOM 1485 O O . LYS A 1 179 ? -5.183 -14.071 0.517 1.00 89.81 179 LYS A O 1
ATOM 1490 N N . GLY A 1 180 ? -3.707 -12.489 -0.123 1.00 90.00 180 GLY A N 1
ATOM 1491 C CA . GLY A 1 180 ? -3.465 -11.867 1.175 1.00 90.00 180 GLY A CA 1
ATOM 1492 C C . GLY A 1 180 ? -4.456 -10.768 1.553 1.00 90.00 180 GLY A C 1
ATOM 1493 O O . GLY A 1 180 ? -4.268 -10.131 2.579 1.00 90.00 180 GLY A O 1
ATOM 1494 N N . MET A 1 181 ? -5.512 -10.519 0.781 1.00 92.81 181 MET A N 1
ATOM 1495 C CA . MET A 1 181 ? -6.401 -9.380 1.020 1.00 92.81 181 MET A CA 1
ATOM 1496 C C . MET A 1 181 ? -7.849 -9.792 1.274 1.00 92.81 181 MET A C 1
ATOM 1498 O O . MET A 1 181 ? -8.340 -10.783 0.732 1.00 92.81 181 MET A O 1
ATOM 1502 N N . ILE A 1 182 ? -8.545 -9.002 2.092 1.00 92.25 182 ILE A N 1
ATOM 1503 C CA . ILE A 1 182 ? -9.984 -9.105 2.311 1.00 92.25 182 ILE A CA 1
ATOM 1504 C C . ILE A 1 182 ? -10.655 -7.741 2.128 1.00 92.25 182 ILE A C 1
ATOM 1506 O O . ILE A 1 182 ? -10.200 -6.722 2.651 1.00 92.25 182 ILE A O 1
ATOM 1510 N N . LEU A 1 183 ? -11.760 -7.748 1.383 1.00 90.31 183 LEU A N 1
ATOM 1511 C CA . LEU A 1 183 ? -12.609 -6.582 1.165 1.00 90.31 183 LEU A CA 1
ATOM 1512 C C . LEU A 1 183 ? -13.795 -6.643 2.127 1.00 90.31 183 LEU A C 1
ATOM 1514 O O . LEU A 1 183 ? -14.521 -7.639 2.169 1.00 90.31 183 LEU A O 1
ATOM 1518 N N . VAL A 1 184 ? -13.998 -5.574 2.888 1.00 86.50 184 VAL A N 1
ATOM 1519 C CA . VAL A 1 184 ? -15.142 -5.394 3.779 1.00 86.50 184 VAL A CA 1
ATOM 1520 C C . VAL A 1 184 ? -16.116 -4.447 3.092 1.00 86.50 184 VAL A C 1
ATOM 1522 O O . VAL A 1 184 ? -15.891 -3.238 3.025 1.00 86.50 184 VAL A O 1
ATOM 1525 N N . VAL A 1 185 ? -17.184 -5.031 2.551 1.00 77.56 185 VAL A N 1
ATOM 1526 C CA . VAL A 1 185 ? -18.272 -4.325 1.867 1.00 77.56 185 VAL A C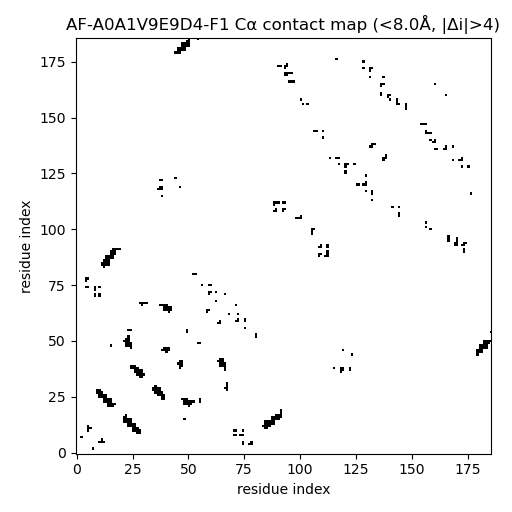A 1
ATOM 1527 C C . VAL A 1 185 ? -19.507 -4.400 2.765 1.00 77.56 185 VAL A C 1
ATOM 1529 O O . VAL A 1 185 ? -19.889 -5.499 3.181 1.00 77.56 185 VAL A O 1
ATOM 1532 N N . HIS A 1 186 ? -20.103 -3.253 3.092 1.00 60.88 186 HIS A N 1
ATOM 1533 C CA . HIS A 1 186 ? -21.317 -3.147 3.910 1.00 60.88 186 HIS A CA 1
ATOM 1534 C C . HIS A 1 186 ? -22.498 -2.594 3.116 1.00 60.88 186 HIS A C 1
ATOM 1536 O O . HIS A 1 186 ? -22.289 -1.665 2.307 1.00 60.88 186 HIS A O 1
#

Foldseek 3Di:
DPPDLCVVLQKFWEWEADPNAIWIWIWGFQPVPVRQIATWAAPVLFHETENAPVVRLVCLCVVRTDGNSVSSVVSSVPDDSPDDGPYYAYLCLLQDPDDDPQDLVSLVNVLVNLVNQCSSCVVSVVVVSNVLSPPPLNVLSNVQSVCCVVCVPPDGRDRDHDPVVSSVSSNVSSVVNVVRHDYDYD